Protein AF-A0A0F9ACG0-F1 (afdb_monomer_lite)

Structure (mmCIF, N/CA/C/O backbone):
data_AF-A0A0F9ACG0-F1
#
_entry.id   AF-A0A0F9ACG0-F1
#
loop_
_atom_site.group_PDB
_atom_site.id
_atom_site.type_symbol
_atom_site.label_atom_id
_atom_site.label_alt_id
_atom_site.label_comp_id
_atom_site.label_asym_id
_atom_site.label_entity_id
_atom_site.label_seq_id
_atom_site.pdbx_PDB_ins_code
_atom_site.Cartn_x
_atom_site.Cartn_y
_atom_site.Cartn_z
_atom_site.occupancy
_atom_site.B_iso_or_equiv
_atom_site.auth_seq_id
_atom_site.auth_comp_id
_atom_site.auth_asym_id
_atom_site.auth_atom_id
_atom_site.pdbx_PDB_model_num
ATOM 1 N N . MET A 1 1 ? -43.435 -0.297 24.647 1.00 36.47 1 MET A N 1
ATOM 2 C CA . MET A 1 1 ? -42.180 0.467 24.521 1.00 36.47 1 MET A CA 1
ATOM 3 C C . MET A 1 1 ? -41.516 -0.014 23.251 1.00 36.47 1 MET A C 1
ATOM 5 O O . MET A 1 1 ? -41.074 -1.149 23.208 1.00 36.47 1 MET A O 1
ATOM 9 N N . SER A 1 2 ? -41.646 0.769 22.185 1.00 28.95 2 SER A N 1
ATOM 10 C CA . SER A 1 2 ? -41.103 0.481 20.859 1.00 28.95 2 SER A CA 1
ATOM 11 C C . SER A 1 2 ? -39.618 0.828 20.845 1.00 28.95 2 SER A C 1
ATOM 13 O O . SER A 1 2 ? -39.279 1.978 21.127 1.00 28.95 2 SER A O 1
ATOM 15 N N . ASP A 1 3 ? -38.763 -0.146 20.540 1.00 31.89 3 ASP A N 1
ATOM 16 C CA . ASP A 1 3 ? -37.344 0.100 20.286 1.00 31.89 3 ASP A CA 1
ATOM 17 C C . ASP A 1 3 ? -37.203 1.108 19.133 1.00 31.89 3 ASP A C 1
ATOM 19 O O . ASP A 1 3 ? -37.811 0.900 18.079 1.00 31.89 3 ASP A O 1
ATOM 23 N N . PRO A 1 4 ? -36.455 2.212 19.306 1.00 39.19 4 PRO A N 1
ATOM 24 C CA . PRO A 1 4 ? -36.166 3.110 18.200 1.00 39.19 4 PRO A CA 1
ATOM 25 C C . PRO A 1 4 ? -35.335 2.364 17.146 1.00 39.19 4 PRO A C 1
ATOM 27 O O . PRO A 1 4 ? -34.290 1.793 17.456 1.00 39.19 4 PRO A O 1
ATOM 30 N N . GLU A 1 5 ? -35.815 2.344 15.899 1.00 32.59 5 GLU A N 1
ATOM 31 C CA . GLU A 1 5 ? -35.050 1.861 14.747 1.00 32.59 5 GLU A CA 1
ATOM 32 C C . GLU A 1 5 ? -33.854 2.796 14.521 1.00 32.59 5 GLU A C 1
ATOM 34 O O . GLU A 1 5 ? -33.988 3.895 13.982 1.00 32.59 5 GLU A O 1
ATOM 39 N N . TRP A 1 6 ? -32.668 2.367 14.952 1.00 43.62 6 TRP A N 1
ATOM 40 C CA . TRP A 1 6 ? -31.418 3.085 14.720 1.00 43.62 6 TRP A CA 1
ATOM 41 C C . TRP A 1 6 ? -30.963 2.864 13.275 1.00 43.62 6 TRP A C 1
ATOM 43 O O . TRP A 1 6 ? -30.249 1.909 12.975 1.00 43.62 6 TRP A O 1
ATOM 53 N N . LYS A 1 7 ? -31.377 3.743 12.359 1.00 33.94 7 LYS A N 1
ATOM 54 C CA . LYS A 1 7 ? -30.738 3.857 11.043 1.00 33.94 7 LYS A CA 1
ATOM 55 C C . LYS A 1 7 ? -29.452 4.664 11.197 1.00 33.94 7 LYS A C 1
ATOM 57 O O . LYS A 1 7 ? -29.498 5.871 11.411 1.00 33.94 7 LYS A O 1
ATOM 62 N N . ILE A 1 8 ? -28.312 3.986 11.109 1.00 43.97 8 ILE A N 1
ATOM 63 C CA . ILE A 1 8 ? -27.000 4.634 11.075 1.00 43.97 8 ILE A CA 1
ATOM 64 C C . ILE A 1 8 ? -26.786 5.135 9.644 1.00 43.97 8 ILE A C 1
ATOM 66 O O . ILE A 1 8 ? -26.373 4.383 8.765 1.00 43.97 8 ILE A O 1
ATOM 70 N N . GLU A 1 9 ? -27.083 6.409 9.395 1.00 35.94 9 GLU A N 1
ATOM 71 C CA . GLU A 1 9 ? -26.522 7.103 8.237 1.00 35.94 9 GLU A CA 1
ATOM 72 C C . GLU A 1 9 ? -25.056 7.409 8.561 1.00 35.94 9 GLU A C 1
ATOM 74 O O . GLU A 1 9 ? -24.757 8.258 9.401 1.00 35.94 9 GLU A O 1
ATOM 79 N N . LEU A 1 10 ? -24.128 6.684 7.929 1.00 38.00 10 LEU A N 1
ATOM 80 C CA . LEU A 1 10 ? -22.694 6.969 8.007 1.00 38.00 10 LEU A CA 1
ATOM 81 C C . LEU A 1 10 ? -22.431 8.354 7.398 1.00 38.00 10 LEU A C 1
ATOM 83 O O . LEU A 1 10 ? -22.181 8.504 6.202 1.00 38.00 10 LEU A O 1
ATOM 87 N N . SER A 1 11 ? -22.503 9.392 8.230 1.00 33.72 11 SER A N 1
ATOM 88 C CA . SER A 1 11 ? -22.063 10.734 7.873 1.00 33.72 11 SER A CA 1
ATOM 89 C C . SER A 1 11 ? -20.554 10.692 7.632 1.00 33.72 11 SER A C 1
ATOM 91 O O . SER A 1 11 ? -19.741 10.616 8.559 1.00 33.72 11 SER A O 1
ATOM 93 N N . ALA A 1 12 ? -20.181 10.745 6.354 1.00 35.38 12 ALA A N 1
ATOM 94 C CA . ALA A 1 12 ? -18.808 10.652 5.861 1.00 35.38 12 ALA A CA 1
ATOM 95 C C . ALA A 1 12 ? -17.888 11.806 6.314 1.00 35.38 12 ALA A C 1
ATOM 97 O O . ALA A 1 12 ? -16.717 11.841 5.944 1.00 35.38 12 ALA A O 1
ATOM 98 N N . LYS A 1 13 ? -18.397 12.782 7.082 1.00 36.59 13 LYS A N 1
ATOM 99 C CA . LYS A 1 13 ? -17.624 13.969 7.467 1.00 36.59 13 LYS A CA 1
ATOM 100 C C . LYS A 1 13 ? -16.744 13.777 8.705 1.00 36.59 13 LYS A C 1
ATOM 102 O O . LYS A 1 13 ? -15.760 14.503 8.807 1.00 36.59 13 LYS A O 1
ATOM 107 N N . GLN A 1 14 ? -17.047 12.841 9.612 1.00 44.94 14 GLN A N 1
ATOM 108 C CA . GLN A 1 14 ? -16.270 12.667 10.859 1.00 44.94 14 GLN A CA 1
ATOM 109 C C . GLN A 1 14 ? -16.138 11.221 11.366 1.00 44.94 14 GLN A C 1
ATOM 111 O O . GLN A 1 14 ? -15.217 10.948 12.139 1.00 44.94 14 GLN A O 1
ATOM 116 N N . SER A 1 15 ? -16.975 10.287 10.905 1.00 48.56 15 SER A N 1
ATOM 117 C CA . SER A 1 15 ? -16.905 8.892 11.347 1.00 48.56 15 SER A CA 1
ATOM 118 C C . SER A 1 15 ? -15.736 8.161 10.674 1.00 48.56 15 SER A C 1
ATOM 120 O O . SER A 1 15 ? -15.623 8.104 9.447 1.00 48.56 15 SER A O 1
ATOM 122 N N . GLN A 1 16 ? -14.822 7.610 11.476 1.00 56.47 16 GLN A N 1
ATOM 123 C CA . GLN A 1 16 ? -13.757 6.748 10.968 1.00 56.47 16 GLN A CA 1
ATOM 124 C C . GLN A 1 16 ? -14.137 5.290 11.239 1.00 56.47 16 GLN A C 1
ATOM 126 O O . GLN A 1 16 ? -13.979 4.776 12.349 1.00 56.47 16 GLN A O 1
ATOM 131 N N . ALA A 1 17 ? -14.660 4.627 10.210 1.00 54.69 17 ALA A N 1
ATOM 132 C CA . ALA A 1 17 ? -14.875 3.188 10.217 1.00 54.69 17 ALA A CA 1
ATOM 133 C C . ALA A 1 17 ? -13.559 2.474 9.883 1.00 54.69 17 ALA A C 1
ATOM 135 O O . ALA A 1 17 ? -12.947 2.749 8.849 1.00 54.69 17 ALA A O 1
ATOM 136 N N . TYR A 1 18 ? -13.124 1.560 10.747 1.00 56.53 18 TYR A N 1
ATOM 137 C CA . TYR A 1 18 ? -11.947 0.729 10.514 1.00 56.53 18 TYR A CA 1
ATOM 138 C C . TYR A 1 18 ? -12.353 -0.747 10.479 1.00 56.53 18 TYR A C 1
ATOM 140 O O . TYR A 1 18 ? -13.122 -1.230 11.314 1.00 56.53 18 TYR A O 1
ATOM 148 N N . LYS A 1 19 ? -11.817 -1.495 9.510 1.00 52.94 19 LYS A N 1
ATOM 149 C CA . LYS A 1 19 ? -11.922 -2.957 9.489 1.00 52.94 19 LYS A CA 1
ATOM 150 C C . LYS A 1 19 ? -10.818 -3.521 10.384 1.00 52.94 19 LYS A C 1
ATOM 152 O O . LYS A 1 19 ? -9.641 -3.336 10.087 1.00 52.94 19 LYS A O 1
ATOM 157 N N . PHE A 1 20 ? -11.183 -4.179 11.484 1.00 54.78 20 PHE A N 1
ATOM 158 C CA . PHE A 1 20 ? -10.209 -4.835 12.363 1.00 54.78 20 PHE A CA 1
ATOM 159 C C . PHE A 1 20 ? -9.987 -6.297 11.953 1.00 54.78 20 PHE A C 1
ATOM 161 O O . PHE A 1 20 ? -10.887 -6.962 11.451 1.00 54.78 20 PHE A O 1
ATOM 168 N N . LEU A 1 21 ? -8.763 -6.772 12.188 1.00 45.28 21 LEU A N 1
ATOM 169 C CA . LEU A 1 21 ? -8.072 -7.895 11.536 1.00 45.28 21 LEU A CA 1
ATOM 170 C C . LEU A 1 21 ? -8.564 -9.324 11.864 1.00 45.28 21 LEU A C 1
ATOM 172 O O . LEU A 1 21 ? -7.804 -10.279 11.734 1.00 45.28 21 LEU A O 1
ATOM 176 N N . ALA A 1 22 ? -9.811 -9.499 12.288 1.00 58.91 22 ALA A N 1
ATOM 177 C CA . ALA A 1 22 ? -10.387 -10.825 12.475 1.00 58.91 22 ALA A CA 1
ATOM 178 C C . ALA A 1 22 ? -11.804 -10.821 11.921 1.00 58.91 22 ALA A C 1
ATOM 180 O O . ALA A 1 22 ? -12.664 -10.133 12.471 1.00 58.91 22 ALA A O 1
ATOM 181 N N . ASP A 1 23 ? -12.012 -11.573 10.843 1.00 72.19 23 ASP A N 1
ATOM 182 C CA . ASP A 1 23 ? -13.333 -11.887 10.314 1.00 72.19 23 ASP A CA 1
ATOM 183 C C . ASP A 1 23 ? -13.900 -13.042 11.178 1.00 72.19 23 ASP A C 1
ATOM 185 O O . ASP A 1 23 ? -13.511 -14.197 10.966 1.00 72.19 23 ASP A O 1
ATOM 189 N N . PRO A 1 24 ? -14.718 -12.774 12.225 1.00 77.62 24 PRO A N 1
ATOM 190 C CA . PRO A 1 24 ? -15.220 -13.824 13.109 1.00 77.62 24 PRO A CA 1
ATOM 191 C C . PRO A 1 24 ? -16.069 -14.834 12.338 1.00 77.62 24 PRO A C 1
ATOM 193 O O . PRO A 1 24 ? -16.765 -14.496 11.380 1.00 77.62 24 PRO A O 1
ATOM 196 N N . THR A 1 25 ? -16.061 -16.082 12.793 1.00 82.19 25 THR A N 1
ATOM 197 C CA . THR A 1 25 ? -16.985 -17.096 12.263 1.00 82.19 25 THR A CA 1
ATOM 198 C C . THR A 1 25 ? -18.412 -16.840 12.750 1.00 82.19 25 THR A C 1
ATOM 200 O O . THR A 1 25 ? -18.622 -16.239 13.808 1.00 82.19 25 THR A O 1
ATOM 203 N N . ILE A 1 26 ? -19.416 -17.321 12.008 1.00 79.38 26 ILE A N 1
ATOM 204 C CA . ILE A 1 26 ? -20.831 -17.210 12.415 1.00 79.38 26 ILE A CA 1
ATOM 205 C C . ILE A 1 26 ? -21.059 -17.813 13.815 1.00 79.38 26 ILE A C 1
ATOM 207 O O . ILE A 1 26 ? -21.816 -17.251 14.612 1.00 79.38 26 ILE A O 1
ATOM 211 N N . ASP A 1 27 ? -20.383 -18.917 14.153 1.00 78.62 27 ASP A N 1
ATOM 212 C CA . ASP A 1 27 ? -20.475 -19.519 15.490 1.00 78.62 27 ASP A CA 1
ATOM 213 C C . ASP A 1 27 ? -19.863 -18.626 16.584 1.00 78.62 27 ASP A C 1
ATOM 215 O O . ASP A 1 27 ? -20.455 -18.444 17.651 1.00 78.62 27 ASP A O 1
ATOM 219 N N . GLU A 1 28 ? -18.733 -17.968 16.306 1.00 80.00 28 GLU A N 1
ATOM 220 C CA . GLU A 1 28 ? -18.148 -16.995 17.231 1.00 80.00 28 GLU A CA 1
ATOM 221 C C . GLU A 1 28 ? -19.107 -15.826 17.490 1.00 80.00 28 GLU A C 1
ATOM 223 O O . GLU A 1 28 ? -19.316 -15.454 18.645 1.00 80.00 28 GLU A O 1
ATOM 228 N N . VAL A 1 29 ? -19.768 -15.300 16.453 1.00 81.94 29 VAL A N 1
ATOM 229 C CA . VAL A 1 29 ? -20.774 -14.235 16.604 1.00 81.94 29 VAL A CA 1
ATOM 230 C C . VAL A 1 29 ? -21.953 -14.698 17.468 1.00 81.94 29 VAL A C 1
ATOM 232 O O . VAL A 1 29 ? -22.401 -13.959 18.347 1.00 81.94 29 VAL A O 1
ATOM 235 N N . ARG A 1 30 ? -22.428 -15.938 17.292 1.00 81.94 30 ARG A N 1
ATOM 236 C CA . ARG A 1 30 ? -23.494 -16.522 18.131 1.00 81.94 30 ARG A CA 1
ATOM 237 C C . ARG A 1 30 ? -23.067 -16.721 19.573 1.00 81.94 30 ARG A C 1
ATOM 239 O O . ARG A 1 30 ? -23.881 -16.549 20.480 1.00 81.94 30 ARG A O 1
ATOM 246 N N . ARG A 1 31 ? -21.820 -17.128 19.803 1.00 83.56 31 ARG A N 1
ATOM 247 C CA . ARG A 1 31 ? -21.260 -17.252 21.149 1.00 83.56 31 ARG A CA 1
ATOM 248 C C . ARG A 1 31 ? -21.185 -15.881 21.820 1.00 83.56 31 ARG A C 1
ATOM 250 O O . ARG A 1 31 ? -21.730 -15.724 22.901 1.00 83.56 31 ARG A O 1
ATOM 257 N N . LEU A 1 32 ? -20.661 -14.872 21.126 1.00 83.44 32 LEU A N 1
ATOM 258 C CA . LEU A 1 32 ? -20.570 -13.496 21.629 1.00 83.44 32 LEU A CA 1
ATOM 259 C C . LEU A 1 32 ? -21.945 -12.853 21.895 1.00 83.44 32 LEU A C 1
ATOM 261 O O . LEU A 1 32 ? -22.079 -12.057 22.825 1.00 83.44 32 LEU A O 1
ATOM 265 N N . ALA A 1 33 ? -22.974 -13.219 21.126 1.00 83.56 33 ALA A N 1
ATOM 266 C CA . ALA A 1 33 ? -24.356 -12.824 21.402 1.00 83.56 33 ALA A CA 1
ATOM 267 C C . ALA A 1 33 ? -24.933 -13.531 22.644 1.00 83.56 33 ALA A C 1
ATOM 269 O O . ALA A 1 33 ? -25.621 -12.898 23.440 1.00 83.56 33 ALA A O 1
ATOM 270 N N . ARG A 1 34 ? -24.630 -14.823 22.850 1.00 83.25 34 ARG A N 1
ATOM 271 C CA . ARG A 1 34 ? -25.033 -15.569 24.061 1.00 83.25 34 ARG A CA 1
ATOM 272 C C . ARG A 1 34 ? -24.339 -15.061 25.324 1.00 83.25 34 ARG A C 1
ATOM 274 O O . ARG A 1 34 ? -24.979 -14.998 26.367 1.00 83.25 34 ARG A O 1
ATOM 281 N N . ASP A 1 35 ? -23.074 -14.672 25.208 1.00 83.56 35 ASP A N 1
ATOM 282 C CA . ASP A 1 35 ? -22.262 -14.148 26.310 1.00 83.56 35 ASP A CA 1
ATOM 283 C C . ASP A 1 35 ? -22.648 -12.703 26.697 1.00 83.56 35 ASP A C 1
ATOM 285 O O . ASP A 1 35 ? -22.083 -12.139 27.631 1.00 83.56 35 ASP A O 1
ATOM 289 N N . GLY A 1 36 ? -23.595 -12.079 25.981 1.00 78.19 36 GLY A N 1
ATOM 290 C CA . GLY A 1 36 ? -24.052 -10.709 26.242 1.00 78.19 36 GLY A CA 1
ATOM 291 C C . GLY A 1 36 ? -23.060 -9.624 25.809 1.00 78.19 36 GLY A C 1
ATOM 292 O O . GLY A 1 36 ? -23.251 -8.450 26.110 1.00 78.19 36 GLY A O 1
ATOM 293 N N . ILE A 1 37 ? -21.998 -9.991 25.084 1.00 79.81 37 ILE A N 1
ATOM 294 C CA . ILE A 1 37 ? -21.019 -9.036 24.547 1.00 79.81 37 ILE A CA 1
ATOM 295 C C . ILE A 1 37 ? -21.639 -8.240 23.387 1.00 79.81 37 ILE A C 1
ATOM 297 O O . ILE A 1 37 ? -21.358 -7.047 23.235 1.00 79.81 37 ILE A O 1
ATOM 301 N N . TYR A 1 38 ? -22.494 -8.886 22.586 1.00 82.19 38 TYR A N 1
ATOM 302 C CA . TYR A 1 38 ? -23.292 -8.255 21.528 1.00 82.19 38 TYR A CA 1
ATOM 303 C C . TYR A 1 38 ? -24.718 -7.962 21.992 1.00 82.19 38 TYR A C 1
ATOM 305 O O . TYR A 1 38 ? -25.678 -8.600 21.572 1.00 82.19 38 TYR A O 1
ATOM 313 N N . ASP A 1 39 ? -24.830 -6.969 22.868 1.00 77.75 39 ASP A N 1
ATOM 314 C CA . ASP A 1 39 ? -26.072 -6.570 23.542 1.00 77.75 39 ASP A CA 1
ATOM 315 C C . ASP A 1 39 ? -27.152 -6.017 22.586 1.00 77.75 39 ASP A C 1
ATOM 317 O O . ASP A 1 39 ? -28.344 -6.045 22.873 1.00 77.75 39 ASP A O 1
ATOM 321 N N . ARG A 1 40 ? -26.757 -5.523 21.405 1.00 79.75 40 ARG A N 1
ATOM 322 C CA . ARG A 1 40 ? -27.679 -4.878 20.449 1.00 79.75 40 ARG A CA 1
ATOM 323 C C . ARG A 1 40 ? -28.131 -5.779 19.301 1.00 79.75 40 ARG A C 1
ATOM 325 O O . ARG A 1 40 ? -28.921 -5.351 18.465 1.00 79.75 40 ARG A O 1
ATOM 332 N N . LEU A 1 41 ? -27.664 -7.024 19.266 1.00 80.06 41 LEU A N 1
ATOM 333 C CA . LEU A 1 41 ? -27.877 -7.923 18.140 1.00 80.06 41 LEU A CA 1
ATOM 334 C C . LEU A 1 41 ? -29.163 -8.742 18.343 1.00 80.06 41 LEU A C 1
ATOM 336 O O . LEU A 1 41 ? -29.281 -9.512 19.298 1.00 80.06 41 LEU A O 1
ATOM 340 N N . THR A 1 42 ? -30.152 -8.589 17.455 1.00 79.19 42 THR A N 1
ATOM 341 C CA . THR A 1 42 ? -31.437 -9.289 17.614 1.00 79.19 42 THR A CA 1
ATOM 342 C C . THR A 1 42 ? -31.395 -10.712 17.047 1.00 79.19 42 THR A C 1
ATOM 344 O O . THR A 1 42 ? -30.617 -11.037 16.149 1.00 79.19 42 THR A O 1
ATOM 347 N N . LYS A 1 43 ? -32.307 -11.588 17.501 1.00 74.81 43 LYS A N 1
ATOM 348 C CA . LYS A 1 43 ? -32.464 -12.947 16.933 1.00 74.81 43 LYS A CA 1
ATOM 349 C C . LYS A 1 43 ? -32.766 -12.936 15.427 1.00 74.81 43 LYS A C 1
ATOM 351 O O . LYS A 1 43 ? -32.451 -13.900 14.739 1.00 74.81 43 LYS A O 1
ATOM 356 N N . LYS A 1 44 ? -33.375 -11.859 14.912 1.00 75.62 44 LYS A N 1
ATOM 357 C CA . LYS A 1 44 ? -33.639 -11.694 13.476 1.00 75.62 44 LYS A CA 1
ATOM 358 C C . LYS A 1 44 ? -32.344 -11.457 12.699 1.00 75.62 44 LYS A C 1
ATOM 360 O O . LYS A 1 44 ? -32.205 -11.993 11.605 1.00 75.62 44 LYS A O 1
ATOM 365 N N . ASP A 1 45 ? -31.400 -10.726 13.279 1.00 72.31 45 ASP A N 1
ATOM 366 C CA . ASP A 1 45 ? -30.111 -10.426 12.650 1.00 72.31 45 ASP A CA 1
ATOM 367 C C . ASP A 1 45 ? -29.204 -11.663 12.643 1.00 72.31 45 ASP A C 1
ATOM 369 O O . ASP A 1 45 ? -28.584 -11.960 11.627 1.00 72.31 45 ASP A O 1
ATOM 373 N N . LEU A 1 46 ? -29.241 -12.480 13.704 1.00 72.50 46 LEU A N 1
ATOM 374 C CA . LEU A 1 46 ? -28.550 -13.780 13.738 1.00 72.50 46 LEU A CA 1
ATOM 375 C C . LEU A 1 46 ? -29.007 -14.742 12.632 1.00 72.50 46 LEU A C 1
ATOM 377 O O . LEU A 1 46 ? -28.189 -15.483 12.091 1.00 72.50 46 LEU A O 1
ATOM 381 N N . ASN A 1 47 ? -30.297 -14.728 12.289 1.00 72.31 47 ASN A N 1
ATOM 382 C CA . ASN A 1 47 ? -30.835 -15.566 11.215 1.00 72.31 47 ASN A CA 1
ATOM 383 C C . ASN A 1 47 ? -30.448 -15.034 9.826 1.00 72.31 47 ASN A C 1
ATOM 385 O O . ASN A 1 47 ? -30.267 -15.817 8.898 1.00 72.31 47 ASN A O 1
ATOM 389 N N . LYS A 1 48 ? -30.279 -13.714 9.670 1.00 72.69 48 LYS A N 1
ATOM 390 C CA . LYS A 1 48 ? -29.788 -13.118 8.417 1.00 72.69 48 LYS A CA 1
ATOM 391 C C . LYS A 1 48 ? -28.319 -13.468 8.143 1.00 72.69 48 LYS A C 1
ATOM 393 O O . LYS A 1 48 ? -27.953 -13.600 6.980 1.00 72.69 48 LYS A O 1
ATOM 398 N N . LEU A 1 49 ? -27.505 -13.700 9.180 1.00 68.06 49 LEU A N 1
ATOM 399 C CA . LEU A 1 49 ? -26.103 -14.126 9.026 1.00 68.06 49 LEU A CA 1
ATOM 400 C C . LEU A 1 49 ? -25.952 -15.491 8.341 1.00 68.06 49 LEU A C 1
ATOM 402 O O . LEU A 1 49 ? -24.987 -15.695 7.612 1.00 68.06 49 LEU A O 1
ATOM 406 N N . GLU A 1 50 ? -26.897 -16.418 8.534 1.00 61.03 50 GLU A N 1
ATOM 407 C CA . GLU A 1 50 ? -26.869 -17.722 7.846 1.00 61.03 50 GLU A CA 1
ATOM 408 C C . GLU A 1 50 ? -27.068 -17.583 6.332 1.00 61.03 50 GLU A C 1
ATOM 410 O O . GLU A 1 50 ? -26.530 -18.375 5.558 1.00 61.03 50 GLU A O 1
ATOM 415 N N . VAL A 1 51 ? -27.831 -16.568 5.920 1.00 58.72 51 VAL A N 1
ATOM 416 C CA . VAL A 1 51 ? -28.209 -16.321 4.523 1.00 58.72 51 VAL A CA 1
ATOM 417 C C . VAL A 1 51 ? -27.165 -15.460 3.805 1.00 58.72 51 VAL A C 1
ATOM 419 O O . VAL A 1 51 ? -26.903 -15.680 2.629 1.00 58.72 51 VAL A O 1
ATOM 422 N N . ALA A 1 52 ? -26.541 -14.510 4.505 1.00 53.00 52 ALA A N 1
ATOM 423 C CA . ALA A 1 52 ? -25.649 -13.508 3.914 1.00 53.00 52 ALA A CA 1
ATOM 424 C C . ALA A 1 52 ? -24.175 -13.940 3.777 1.00 53.00 52 ALA A C 1
ATOM 426 O O . ALA A 1 52 ? -23.363 -13.188 3.249 1.00 53.00 52 ALA A O 1
ATOM 427 N N . GLY A 1 53 ? -23.803 -15.147 4.214 1.00 49.56 53 GLY A N 1
ATOM 428 C CA . GLY A 1 53 ? -22.430 -15.665 4.117 1.00 49.56 53 GLY A CA 1
ATOM 429 C C . GLY A 1 53 ? -21.955 -16.031 2.696 1.00 49.56 53 GLY A C 1
ATOM 430 O O . GLY A 1 53 ? -21.162 -16.960 2.545 1.00 49.56 53 GLY A O 1
ATOM 431 N N . GLU A 1 54 ? -22.469 -15.375 1.658 1.00 49.38 54 GLU A N 1
ATOM 432 C CA . GLU A 1 54 ? -21.952 -15.408 0.285 1.00 49.38 54 GLU A CA 1
ATOM 433 C C . GLU A 1 54 ? -21.336 -14.038 -0.014 1.00 49.38 54 GLU A C 1
ATOM 435 O O . GLU A 1 54 ? -21.992 -13.105 -0.470 1.00 49.38 54 GLU A O 1
ATOM 440 N N . ASN A 1 55 ? -20.063 -13.896 0.343 1.00 47.91 55 ASN A N 1
ATOM 441 C CA . ASN A 1 55 ? -19.321 -12.649 0.218 1.00 47.91 55 ASN A CA 1
ATOM 442 C C . ASN A 1 55 ? -18.930 -12.440 -1.260 1.00 47.91 55 ASN A C 1
ATOM 444 O O . ASN A 1 55 ? -17.947 -13.019 -1.720 1.00 47.91 55 ASN A O 1
ATOM 448 N N . ARG A 1 56 ? -19.717 -11.653 -2.009 1.00 50.81 56 ARG A N 1
ATOM 449 C CA . ARG A 1 56 ? -19.547 -11.433 -3.462 1.00 50.81 56 ARG A CA 1
ATOM 450 C C . ARG A 1 56 ? -18.238 -10.724 -3.840 1.00 50.81 56 ARG A C 1
ATOM 452 O O . ARG A 1 56 ? -17.639 -11.068 -4.851 1.00 50.81 56 ARG A O 1
ATOM 459 N N . ASP A 1 57 ? -17.743 -9.810 -3.007 1.00 51.16 57 ASP A N 1
ATOM 460 C CA . ASP A 1 57 ? -16.656 -8.898 -3.411 1.00 51.16 57 ASP A CA 1
ATOM 461 C C . ASP A 1 57 ? -15.252 -9.529 -3.366 1.00 51.16 57 ASP A C 1
ATOM 463 O O . ASP A 1 57 ? -14.340 -9.097 -4.067 1.00 51.16 57 ASP A O 1
ATOM 467 N N . ASN A 1 58 ? -15.060 -10.580 -2.562 1.00 52.16 58 ASN A N 1
ATOM 468 C CA . ASN A 1 58 ? -13.797 -11.331 -2.496 1.00 52.16 58 ASN A CA 1
ATOM 469 C C . ASN A 1 58 ? -13.806 -12.599 -3.354 1.00 52.16 58 ASN A C 1
ATOM 471 O O . ASN A 1 58 ? -12.780 -13.278 -3.443 1.00 52.16 58 ASN A O 1
ATOM 475 N N . GLN A 1 59 ? -14.953 -12.937 -3.940 1.00 55.78 59 GLN A N 1
ATOM 476 C CA . GLN A 1 59 ? -15.099 -14.114 -4.778 1.00 55.78 59 GLN A CA 1
ATOM 477 C C . GLN A 1 59 ? -14.421 -13.871 -6.122 1.00 55.78 59 GLN A C 1
ATOM 479 O O . GLN A 1 59 ? -13.510 -14.606 -6.458 1.00 55.78 59 GLN A O 1
ATOM 484 N N . GLU A 1 60 ? -14.679 -12.740 -6.784 1.00 57.75 60 GLU A N 1
ATOM 485 C CA . GLU A 1 60 ? -14.105 -12.452 -8.107 1.00 57.75 60 GLU A CA 1
ATOM 486 C C . GLU A 1 60 ? -12.565 -12.458 -8.137 1.00 57.75 60 GLU A C 1
ATOM 488 O O . GLU A 1 60 ? -11.970 -12.984 -9.072 1.00 57.75 60 GLU A O 1
ATOM 493 N N . SER A 1 61 ? -11.886 -11.927 -7.110 1.00 58.91 61 SER A N 1
ATOM 494 C CA . SER A 1 61 ? -10.411 -11.943 -7.059 1.00 58.91 61 SER A CA 1
ATOM 495 C C . SER A 1 61 ? -9.837 -13.328 -6.737 1.00 58.91 61 SER A C 1
ATOM 497 O O . SER A 1 61 ? -8.726 -13.650 -7.165 1.00 58.91 61 SER A O 1
ATOM 499 N N . ARG A 1 62 ? -10.569 -14.144 -5.967 1.00 62.22 62 ARG A N 1
ATOM 500 C CA . ARG A 1 62 ? -10.185 -15.529 -5.667 1.00 62.22 62 ARG A CA 1
ATOM 501 C C . ARG A 1 62 ? -10.457 -16.425 -6.863 1.00 62.22 62 ARG A C 1
ATOM 503 O O . ARG A 1 62 ? -9.541 -17.108 -7.285 1.00 62.22 62 ARG A O 1
ATOM 510 N N . ASP A 1 63 ? -11.621 -16.292 -7.478 1.00 65.88 63 ASP A N 1
ATOM 511 C CA . ASP A 1 63 ? -12.030 -16.997 -8.688 1.00 65.88 63 ASP A CA 1
ATOM 512 C C . ASP A 1 63 ? -11.068 -16.681 -9.846 1.00 65.88 63 ASP A C 1
ATOM 514 O O . ASP A 1 63 ? -10.586 -17.592 -10.504 1.00 65.88 63 ASP A O 1
ATOM 518 N N . GLN A 1 64 ? -10.647 -15.418 -10.019 1.00 66.88 64 GLN A N 1
ATOM 519 C CA . GLN A 1 64 ? -9.610 -15.059 -11.000 1.00 66.88 64 GLN A CA 1
ATOM 520 C C . GLN A 1 64 ? -8.244 -15.697 -10.706 1.00 66.88 64 GLN A C 1
ATOM 522 O O . GLN A 1 64 ? -7.514 -16.022 -11.641 1.00 66.88 64 GLN A O 1
ATOM 527 N N . LYS A 1 65 ? -7.862 -15.858 -9.430 1.00 72.31 65 LYS A N 1
ATOM 528 C CA . LYS A 1 65 ? -6.611 -16.536 -9.042 1.00 72.31 65 LYS A CA 1
ATOM 529 C C . LYS A 1 65 ? -6.714 -18.052 -9.187 1.00 72.31 65 LYS A C 1
ATOM 531 O O . LYS A 1 65 ? -5.740 -18.670 -9.610 1.00 72.31 65 LYS A O 1
ATOM 536 N N . ASP A 1 66 ? -7.864 -18.622 -8.858 1.00 72.25 66 ASP A N 1
ATOM 537 C CA . ASP A 1 66 ? -8.145 -20.052 -8.906 1.00 72.25 66 ASP A CA 1
ATOM 538 C C . ASP A 1 66 ? -8.287 -20.528 -10.362 1.00 72.25 66 ASP A C 1
ATOM 540 O O . ASP A 1 66 ? -7.735 -21.573 -10.706 1.00 72.25 66 ASP A O 1
ATOM 544 N N . ASP A 1 67 ? -8.869 -19.711 -11.250 1.00 74.38 67 ASP A N 1
ATOM 545 C CA . ASP A 1 67 ? -8.868 -19.912 -12.708 1.00 74.38 67 ASP A CA 1
ATOM 546 C C . ASP A 1 67 ? -7.443 -19.879 -13.281 1.00 74.38 67 ASP A C 1
ATOM 548 O O . ASP A 1 67 ? -7.073 -20.717 -14.106 1.00 74.38 67 ASP A O 1
ATOM 552 N N . LEU A 1 68 ? -6.602 -18.955 -12.800 1.00 73.56 68 LEU A N 1
ATOM 553 C CA . LEU A 1 68 ? -5.183 -18.878 -13.171 1.00 73.56 68 LEU A CA 1
ATOM 554 C C . LEU A 1 68 ? -4.381 -20.102 -12.698 1.00 73.56 68 LEU A C 1
ATOM 556 O O . LEU A 1 68 ? -3.360 -20.435 -13.300 1.00 73.56 68 LEU A O 1
ATOM 560 N N . GLN A 1 69 ? -4.828 -20.760 -11.625 1.00 74.94 69 GLN A N 1
ATOM 561 C CA . GLN A 1 69 ? -4.195 -21.943 -11.032 1.00 74.94 69 GLN A CA 1
ATOM 562 C C . GLN A 1 69 ? -4.863 -23.269 -11.441 1.00 74.94 69 GLN A C 1
ATOM 564 O O . GLN A 1 69 ? -4.346 -24.334 -11.103 1.00 74.94 69 GLN A O 1
ATOM 569 N N . GLY A 1 70 ? -5.975 -23.227 -12.185 1.00 65.50 70 GLY A N 1
ATOM 570 C CA . GLY A 1 70 ? -6.717 -24.403 -12.649 1.00 65.50 70 GLY A CA 1
ATOM 571 C C . GLY A 1 70 ? -7.435 -25.186 -11.542 1.00 65.50 70 GLY A C 1
ATOM 572 O O . GLY A 1 70 ? -7.671 -26.386 -11.697 1.00 65.50 70 GLY A O 1
ATOM 573 N N . ILE A 1 71 ? -7.759 -24.545 -10.416 1.00 71.50 71 ILE A N 1
ATOM 574 C CA . ILE A 1 71 ? -8.410 -25.188 -9.269 1.00 71.50 71 ILE A CA 1
ATOM 575 C C . ILE A 1 71 ? -9.927 -25.078 -9.437 1.00 71.50 71 ILE A C 1
ATOM 577 O O . ILE A 1 71 ? -10.481 -23.987 -9.468 1.00 71.50 71 ILE A O 1
ATOM 581 N N . THR A 1 72 ? -10.628 -26.212 -9.516 1.00 58.94 72 THR A N 1
ATOM 582 C CA . THR A 1 72 ? -12.100 -26.230 -9.527 1.00 58.94 72 THR A CA 1
ATOM 583 C C . THR A 1 72 ? -12.623 -26.321 -8.089 1.00 58.94 72 THR A C 1
ATOM 585 O O . THR A 1 72 ? -12.264 -27.275 -7.389 1.00 58.94 72 THR A O 1
ATOM 588 N N . PRO A 1 73 ? -13.468 -25.389 -7.613 1.00 56.44 73 PRO A N 1
ATOM 589 C CA . PRO A 1 73 ? -13.983 -25.456 -6.252 1.00 56.44 73 PRO A CA 1
ATOM 590 C C . PRO A 1 73 ? -14.933 -26.652 -6.088 1.00 56.44 73 PRO A C 1
ATOM 592 O O . PRO A 1 73 ? -15.881 -26.837 -6.853 1.00 56.44 73 PRO A O 1
ATOM 595 N N . ALA A 1 74 ? -14.674 -27.480 -5.075 1.00 51.38 74 ALA A N 1
ATOM 596 C CA . ALA A 1 74 ? -15.546 -28.590 -4.704 1.00 51.38 74 ALA A CA 1
ATOM 597 C C . ALA A 1 74 ? -16.862 -28.073 -4.075 1.00 51.38 74 ALA A C 1
ATOM 599 O O . ALA A 1 74 ? -16.844 -27.055 -3.378 1.00 51.38 74 ALA A O 1
ATOM 600 N N . PRO A 1 75 ? -18.004 -28.764 -4.270 1.00 51.22 75 PRO A N 1
ATOM 601 C CA . PRO A 1 75 ? -19.275 -28.367 -3.668 1.00 51.22 75 PRO A CA 1
ATOM 602 C C . PRO A 1 75 ? -19.184 -28.442 -2.138 1.00 51.22 75 PRO A C 1
ATOM 604 O O . PRO A 1 75 ? -18.783 -29.460 -1.577 1.00 51.22 75 PRO A O 1
ATOM 607 N N . SER A 1 76 ? -19.527 -27.347 -1.458 1.00 53.00 76 SER A N 1
ATOM 608 C CA . SER A 1 76 ? -19.340 -27.213 -0.013 1.00 53.00 76 SER A CA 1
ATOM 609 C C . SER A 1 76 ? -20.412 -27.965 0.787 1.00 53.00 76 SER A C 1
ATOM 611 O O . SER A 1 76 ? -21.615 -27.741 0.652 1.00 53.00 76 SER A O 1
ATOM 613 N N . ASP A 1 77 ? -19.959 -28.870 1.658 1.00 47.84 77 ASP A N 1
ATOM 614 C CA . ASP A 1 77 ? -20.792 -29.572 2.635 1.00 47.84 77 ASP A CA 1
ATOM 615 C C . ASP A 1 77 ? -21.390 -28.605 3.669 1.00 47.84 77 ASP A C 1
ATOM 617 O O . ASP A 1 77 ? -20.762 -27.633 4.084 1.00 47.84 77 ASP A O 1
ATOM 621 N N . LYS A 1 78 ? -22.579 -28.920 4.199 1.00 51.34 78 LYS A N 1
ATOM 622 C CA . LYS A 1 78 ? -23.290 -28.109 5.214 1.00 51.34 78 LYS A CA 1
ATOM 623 C C . LYS A 1 78 ? -22.476 -27.796 6.483 1.00 51.34 78 LYS A C 1
ATOM 625 O O . LYS A 1 78 ? -22.771 -26.812 7.149 1.00 51.34 78 LYS A O 1
ATOM 630 N N . LYS A 1 79 ? -21.436 -28.579 6.805 1.00 47.31 79 LYS A N 1
ATOM 631 C CA . LYS A 1 79 ? -20.495 -28.288 7.909 1.00 47.31 79 LYS A CA 1
ATOM 632 C C . LYS A 1 79 ? -19.612 -27.059 7.650 1.00 47.31 79 LYS A C 1
ATOM 634 O O . LYS A 1 79 ? -19.135 -26.445 8.596 1.00 47.31 79 LYS A O 1
ATOM 639 N N . VAL A 1 80 ? -19.422 -26.678 6.387 1.00 54.25 80 VAL A N 1
ATOM 640 C CA . VAL A 1 80 ? -18.646 -25.496 5.979 1.00 54.25 80 VAL A CA 1
ATOM 641 C C . VAL A 1 80 ? -19.431 -24.201 6.232 1.00 54.25 80 VAL A C 1
ATOM 643 O O . VAL A 1 80 ? -18.832 -23.142 6.396 1.00 54.25 80 VAL A O 1
ATOM 646 N N . ALA A 1 81 ? -20.765 -24.264 6.340 1.00 54.34 81 ALA A N 1
ATOM 647 C CA . ALA A 1 81 ? -21.603 -23.084 6.562 1.00 54.34 81 ALA A CA 1
ATOM 648 C C . ALA A 1 81 ? -21.345 -22.398 7.918 1.00 54.34 81 ALA A C 1
ATOM 650 O O . ALA A 1 81 ? -21.421 -21.177 8.000 1.00 54.34 81 ALA A O 1
ATOM 651 N N . GLU A 1 82 ? -20.988 -23.155 8.960 1.00 54.53 82 GLU A N 1
ATOM 652 C CA . GLU A 1 82 ? -20.688 -22.613 10.298 1.00 54.53 82 GLU A CA 1
ATOM 653 C C . GLU A 1 82 ? -19.298 -21.958 10.380 1.00 54.53 82 GLU A C 1
ATOM 655 O O . GLU A 1 82 ? -19.075 -21.073 11.206 1.00 54.53 82 GLU A O 1
ATOM 660 N N . GLN A 1 83 ? -18.381 -22.338 9.483 1.00 61.12 83 GLN A N 1
ATOM 661 C CA . GLN A 1 83 ? -17.039 -21.755 9.357 1.00 61.12 83 GLN A CA 1
ATOM 662 C C . GLN A 1 83 ? -16.995 -20.541 8.421 1.00 61.12 83 GLN A C 1
ATOM 664 O O . GLN A 1 83 ? -15.919 -20.006 8.155 1.00 61.12 83 GLN A O 1
ATOM 669 N N . LYS A 1 84 ? -18.148 -20.085 7.918 1.00 70.00 84 LYS A N 1
ATOM 670 C CA . LYS A 1 84 ? -18.216 -18.859 7.126 1.00 70.00 84 LYS A CA 1
ATOM 671 C C . LYS A 1 84 ? -17.792 -17.672 7.990 1.00 70.00 84 LYS A C 1
ATOM 673 O O . LYS A 1 84 ? -18.288 -17.480 9.102 1.00 70.00 84 LYS A O 1
ATOM 678 N N . THR A 1 85 ? -16.841 -16.908 7.473 1.00 73.38 85 THR A N 1
ATOM 679 C CA . THR A 1 85 ? -16.285 -15.720 8.119 1.00 73.3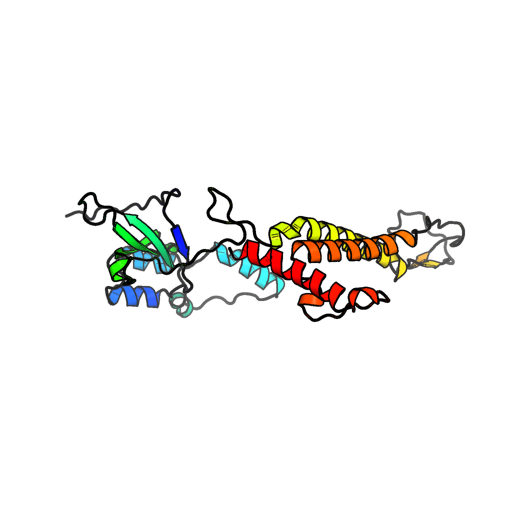8 85 THR A CA 1
ATOM 680 C C . THR A 1 85 ? -17.103 -14.496 7.744 1.00 73.38 85 THR A C 1
ATOM 682 O O . THR A 1 85 ? -17.439 -14.308 6.575 1.00 73.38 85 THR A O 1
ATOM 685 N N . VAL A 1 86 ? -17.394 -13.671 8.738 1.00 76.94 86 VAL A N 1
ATOM 686 C CA . VAL A 1 86 ? -18.223 -12.471 8.643 1.00 76.94 86 VAL A CA 1
ATOM 687 C C . VAL A 1 86 ? -17.341 -11.248 8.869 1.00 76.94 86 VAL A C 1
ATOM 689 O O . VAL A 1 86 ? -16.415 -11.285 9.678 1.00 76.94 86 VAL A O 1
ATOM 692 N N . THR A 1 87 ? -17.623 -10.148 8.183 1.00 78.50 87 THR A N 1
ATOM 693 C CA . THR A 1 87 ? -16.840 -8.920 8.265 1.00 78.50 87 THR A CA 1
ATOM 694 C C . THR A 1 87 ? -17.322 -8.055 9.422 1.00 78.50 87 THR A C 1
ATOM 696 O O . THR A 1 87 ? -18.420 -7.492 9.413 1.00 78.50 87 THR A O 1
ATOM 699 N N . ARG A 1 88 ? -16.459 -7.892 10.427 1.00 81.44 88 ARG A N 1
ATOM 700 C CA . ARG A 1 88 ? -16.714 -7.025 11.580 1.00 81.44 88 ARG A CA 1
ATOM 701 C C . ARG A 1 88 ? -16.005 -5.683 11.418 1.00 81.44 88 ARG A C 1
ATOM 703 O O . ARG A 1 88 ? -14.778 -5.618 11.350 1.00 81.44 88 ARG A O 1
ATOM 710 N N . LEU A 1 89 ? -16.781 -4.606 11.415 1.00 82.25 89 LEU A N 1
ATOM 711 C CA . LEU A 1 89 ? -16.288 -3.234 11.399 1.00 82.25 89 LEU A CA 1
ATOM 712 C C . LEU A 1 89 ? -16.288 -2.663 12.815 1.00 82.25 89 LEU A C 1
ATOM 714 O O . LEU A 1 89 ? -17.251 -2.824 13.567 1.00 82.25 89 LEU A O 1
ATOM 718 N N . LEU A 1 90 ? -15.205 -1.979 13.169 1.00 83.06 90 LEU A N 1
ATOM 719 C CA . LEU A 1 90 ? -15.080 -1.235 14.411 1.00 83.06 90 LEU A CA 1
ATOM 720 C C . LEU A 1 9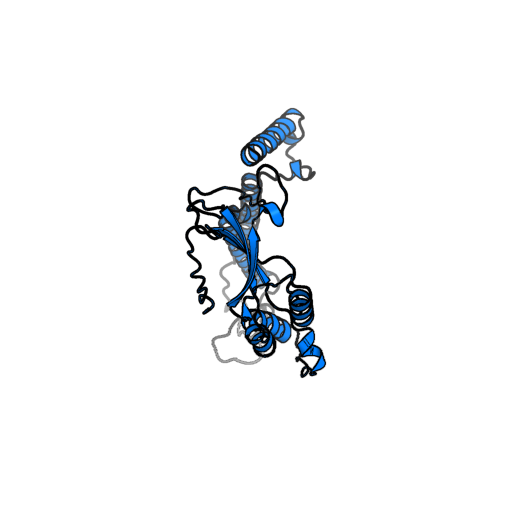0 ? -14.980 0.249 14.052 1.00 83.06 90 LEU A C 1
ATOM 722 O O . LEU A 1 90 ? -14.029 0.686 13.406 1.00 83.06 90 LEU A O 1
ATOM 726 N N . CYS A 1 91 ? -16.001 1.013 14.421 1.00 82.38 91 CYS A N 1
ATOM 727 C CA . CYS A 1 91 ? -16.114 2.424 14.075 1.00 82.38 91 CYS A CA 1
ATOM 728 C C . CYS A 1 91 ? -15.917 3.273 15.326 1.00 82.38 91 CYS A C 1
ATOM 730 O O . CYS A 1 91 ? -16.521 3.001 16.365 1.00 82.38 91 CYS A O 1
ATOM 732 N N . PHE A 1 92 ? -15.087 4.304 15.208 1.00 83.62 92 PHE A N 1
ATOM 733 C CA . PHE A 1 92 ? -14.903 5.306 16.250 1.00 83.62 92 PHE A CA 1
ATOM 734 C C . PHE A 1 92 ? -15.634 6.574 15.835 1.00 83.62 92 PHE A C 1
ATOM 736 O O . PHE A 1 92 ? -15.363 7.118 14.760 1.00 83.62 92 PHE A O 1
ATOM 743 N N . ASP A 1 93 ? -16.543 7.036 16.686 1.00 82.62 93 ASP A N 1
ATOM 744 C CA . ASP A 1 93 ? -17.298 8.261 16.442 1.00 82.62 93 ASP A CA 1
ATOM 745 C C . ASP A 1 93 ? -17.526 9.040 17.739 1.00 82.62 93 ASP A C 1
ATOM 747 O O . ASP A 1 93 ? -17.362 8.499 18.832 1.00 82.62 93 ASP A O 1
ATOM 751 N N . ILE A 1 94 ? -17.885 10.312 17.600 1.00 82.44 94 ILE A N 1
ATOM 752 C CA . ILE A 1 94 ? -18.248 11.192 18.708 1.00 82.44 94 ILE A CA 1
ATOM 753 C C . ILE A 1 94 ? -19.771 11.325 18.687 1.00 82.44 94 ILE A C 1
ATOM 755 O O . ILE A 1 94 ? -20.331 11.905 17.756 1.00 82.44 94 ILE A O 1
ATOM 759 N N . PHE A 1 95 ? -20.451 10.758 19.681 1.00 81.50 95 PHE A N 1
ATOM 760 C CA . PHE A 1 95 ? -21.910 10.725 19.727 1.00 81.50 95 PHE A CA 1
ATOM 761 C C . PHE A 1 95 ? -22.424 10.843 21.161 1.00 81.50 95 PHE A C 1
ATOM 763 O O . PHE A 1 95 ? -21.864 10.258 22.085 1.00 81.50 95 PHE A O 1
ATOM 770 N N . ASP A 1 96 ? -23.514 11.587 21.335 1.00 79.88 96 ASP A N 1
ATOM 771 C CA . ASP A 1 96 ? -24.215 11.702 22.611 1.00 79.88 96 ASP A CA 1
ATOM 772 C C . ASP A 1 96 ? -25.105 10.463 22.825 1.00 79.88 96 ASP A C 1
ATOM 774 O O . ASP A 1 96 ? -26.170 10.318 22.220 1.00 79.88 96 ASP A O 1
ATOM 778 N N . ILE A 1 97 ? -24.635 9.528 23.656 1.00 72.81 97 ILE A N 1
ATOM 779 C CA . ILE A 1 97 ? -25.366 8.293 23.975 1.00 72.81 97 ILE A CA 1
ATOM 780 C C . ILE A 1 97 ? -26.503 8.550 24.972 1.00 72.81 97 ILE A C 1
ATOM 782 O O . ILE A 1 97 ? -27.512 7.838 24.942 1.00 72.81 97 ILE A O 1
ATOM 786 N N . ASN A 1 98 ? -26.331 9.499 25.892 1.00 75.62 98 ASN A N 1
ATOM 787 C CA . ASN A 1 98 ? -27.169 9.637 27.083 1.00 75.62 98 ASN A CA 1
ATOM 788 C C . ASN A 1 98 ? -28.221 10.767 26.950 1.00 75.62 98 ASN A C 1
ATOM 790 O O . ASN A 1 98 ? -29.152 10.829 27.757 1.00 75.62 98 ASN A O 1
ATOM 794 N N . GLY A 1 99 ? -28.130 11.589 25.900 1.00 76.19 99 GLY A N 1
ATOM 795 C CA . GLY A 1 99 ? -29.035 12.694 25.595 1.00 76.19 99 GLY A CA 1
ATOM 796 C C . GLY A 1 99 ? -28.805 13.942 26.450 1.00 76.19 99 GLY A C 1
ATOM 797 O O . GLY A 1 99 ? -29.722 14.758 26.572 1.00 76.19 99 GLY A O 1
ATOM 798 N N . ASP A 1 100 ? -27.639 14.080 27.086 1.00 78.94 100 ASP A N 1
ATOM 799 C CA . ASP A 1 100 ? -27.296 15.212 27.952 1.00 78.94 100 ASP A CA 1
ATOM 800 C C . ASP A 1 100 ? -26.702 16.415 27.193 1.00 78.94 100 ASP A C 1
ATOM 802 O O . ASP A 1 100 ? -26.468 17.474 27.784 1.00 78.94 100 ASP A O 1
ATOM 806 N N . GLY A 1 101 ? -26.517 16.288 25.876 1.00 77.62 101 GLY A N 1
ATOM 807 C CA . GLY A 1 101 ? -25.943 17.314 25.013 1.00 77.62 101 GLY A CA 1
ATOM 808 C C . GLY A 1 101 ? -24.413 17.352 25.012 1.00 77.62 101 GLY A C 1
ATOM 809 O O . GLY A 1 101 ? -23.838 18.230 24.360 1.00 77.62 101 GLY A O 1
ATOM 810 N N . VAL A 1 102 ? -23.741 16.429 25.704 1.00 78.88 102 VAL A N 1
ATOM 811 C CA . VAL A 1 102 ? -22.291 16.236 25.662 1.00 78.88 102 VAL A CA 1
ATOM 812 C C . VAL A 1 102 ? -21.981 15.068 24.737 1.00 78.88 102 VAL A C 1
ATOM 814 O O . VAL A 1 102 ? -22.368 13.926 24.955 1.00 78.88 102 VAL A O 1
ATOM 817 N N . ALA A 1 103 ? -21.246 15.355 23.668 1.00 78.69 103 ALA A N 1
ATOM 818 C CA . ALA A 1 103 ? -20.845 14.316 22.739 1.00 78.69 103 ALA A CA 1
ATOM 819 C C . ALA A 1 103 ? -19.658 13.526 23.321 1.00 78.69 103 ALA A C 1
ATOM 821 O O . ALA A 1 103 ? -18.574 14.078 23.527 1.00 78.69 103 ALA A O 1
ATOM 822 N N . GLU A 1 104 ? -19.874 12.242 23.596 1.00 79.69 104 GLU A N 1
ATOM 823 C CA . GLU A 1 104 ? -18.877 11.331 24.159 1.00 79.69 104 GLU A CA 1
ATOM 824 C C . GLU A 1 104 ? -18.151 10.562 23.039 1.00 79.69 104 GLU A C 1
ATOM 826 O O . GLU A 1 104 ? -18.682 10.371 21.945 1.00 79.69 104 GLU A O 1
ATOM 831 N N . ASP A 1 105 ? -16.922 10.100 23.289 1.00 80.25 105 ASP A N 1
ATOM 832 C CA . ASP A 1 105 ? -16.211 9.206 22.364 1.00 80.25 105 ASP A CA 1
ATOM 833 C C . ASP A 1 105 ? -16.769 7.773 22.476 1.00 80.25 105 ASP A C 1
ATOM 835 O O . ASP A 1 105 ? -16.697 7.139 23.536 1.00 80.25 105 ASP A O 1
ATOM 839 N N . VAL A 1 106 ? -17.270 7.227 21.365 1.00 82.75 106 VAL A N 1
ATOM 840 C CA . VAL A 1 106 ? -17.972 5.936 21.300 1.00 82.75 106 VAL A CA 1
ATOM 841 C C . VAL A 1 106 ? -17.285 4.968 20.340 1.00 82.75 106 VAL A C 1
ATOM 843 O O . VAL A 1 106 ? -16.790 5.338 19.273 1.00 82.75 106 VAL A O 1
ATOM 846 N N . VAL A 1 107 ? -17.289 3.689 20.718 1.00 85.56 107 VAL A N 1
ATOM 847 C CA . VAL A 1 107 ? -16.883 2.557 19.885 1.00 85.56 107 VAL A CA 1
ATOM 848 C C . VAL A 1 107 ? -18.117 1.769 19.459 1.00 85.56 107 VAL A C 1
ATOM 850 O O . VAL A 1 107 ? -18.813 1.166 20.285 1.00 85.56 107 VAL A O 1
ATOM 853 N N . TRP A 1 108 ? -18.344 1.723 18.152 1.00 85.31 108 TRP A N 1
ATOM 854 C CA . TRP A 1 108 ? -19.394 0.933 17.521 1.00 85.31 108 TRP A CA 1
ATOM 855 C C . TRP A 1 108 ? -18.791 -0.321 16.898 1.00 85.31 108 TRP A C 1
ATOM 857 O O . TRP A 1 108 ? -17.778 -0.265 16.205 1.00 85.31 108 TRP A O 1
ATOM 867 N N . THR A 1 109 ? -19.413 -1.471 17.124 1.00 85.88 109 THR A N 1
ATOM 868 C CA . THR A 1 109 ? -19.100 -2.714 16.414 1.00 85.88 109 THR A CA 1
ATOM 869 C C . THR A 1 109 ? -20.270 -3.044 15.507 1.00 85.88 109 THR A C 1
ATOM 871 O O . THR A 1 109 ? -21.375 -3.269 15.998 1.00 85.88 109 THR A O 1
ATOM 874 N N . VAL A 1 110 ? -20.029 -3.075 14.201 1.00 84.12 110 VAL A N 1
ATOM 875 C CA . VAL A 1 110 ? -21.038 -3.329 13.167 1.00 84.12 110 VAL A CA 1
ATOM 876 C C . VAL A 1 110 ? -20.658 -4.594 12.411 1.00 84.12 110 VAL A C 1
ATOM 878 O O . VAL A 1 110 ? -19.480 -4.833 12.142 1.00 84.12 110 VAL A O 1
ATOM 881 N N . ILE A 1 111 ? -21.651 -5.408 12.074 1.00 82.25 111 ILE A N 1
ATOM 882 C CA . ILE A 1 111 ? -21.478 -6.542 11.166 1.00 82.25 111 ILE A CA 1
ATOM 883 C C . ILE A 1 111 ? -21.982 -6.123 9.788 1.00 82.25 111 ILE A C 1
ATOM 885 O O . ILE A 1 111 ? -23.148 -5.742 9.659 1.00 82.25 111 ILE A O 1
ATOM 889 N N . MET A 1 112 ? -21.101 -6.170 8.786 1.00 77.56 112 MET A N 1
ATOM 890 C CA . MET A 1 112 ? -21.363 -5.614 7.456 1.00 77.56 112 MET A CA 1
ATOM 891 C C . MET A 1 112 ? -22.499 -6.358 6.747 1.00 77.56 112 MET A C 1
ATOM 893 O O . MET A 1 112 ? -23.427 -5.734 6.249 1.00 77.56 112 MET A O 1
ATOM 897 N N . GLU A 1 113 ? -22.467 -7.687 6.767 1.00 72.69 113 GLU A N 1
ATOM 898 C CA . GLU A 1 113 ? -23.376 -8.561 6.021 1.00 72.69 113 GLU A CA 1
ATOM 899 C C . GLU A 1 113 ? -24.843 -8.408 6.449 1.00 72.69 113 GLU A C 1
ATOM 901 O O . GLU A 1 113 ? -25.758 -8.668 5.672 1.00 72.69 113 GLU A O 1
ATOM 906 N N . THR A 1 114 ? -25.081 -7.987 7.692 1.00 72.12 114 THR A N 1
ATOM 907 C CA . THR A 1 114 ? -26.429 -7.773 8.237 1.00 72.12 114 THR A CA 1
ATOM 908 C C . THR A 1 114 ? -26.785 -6.314 8.449 1.00 72.12 114 THR A C 1
ATOM 910 O O . THR A 1 114 ? -27.895 -6.048 8.905 1.00 72.12 114 THR A O 1
ATOM 913 N N . GLU A 1 115 ? -25.847 -5.397 8.191 1.00 78.38 115 GLU A N 1
ATOM 914 C CA . GLU A 1 115 ? -25.962 -3.969 8.526 1.00 78.38 115 GLU A CA 1
ATOM 915 C C . GLU A 1 115 ? -26.414 -3.749 9.984 1.00 78.38 115 GLU A C 1
ATOM 917 O O . GLU A 1 115 ? -27.099 -2.784 10.322 1.00 78.38 115 GLU A O 1
ATOM 922 N N . ALA A 1 116 ? -26.054 -4.688 10.863 1.00 78.44 116 ALA A N 1
ATOM 923 C CA . ALA A 1 116 ? -26.574 -4.760 12.219 1.00 78.44 116 ALA A CA 1
ATOM 924 C C . ALA A 1 116 ? -25.538 -4.228 13.203 1.00 78.44 116 ALA A C 1
ATOM 926 O O . ALA A 1 116 ? -24.351 -4.580 13.151 1.00 78.44 116 ALA A O 1
ATOM 927 N N . LEU A 1 117 ? -26.005 -3.404 14.137 1.00 81.12 117 LEU A N 1
ATOM 928 C CA . LEU A 1 117 ? -25.182 -2.912 15.225 1.00 81.12 117 LEU A CA 1
ATOM 929 C C . LEU A 1 117 ? -25.032 -4.006 16.285 1.00 81.12 117 LEU A C 1
ATOM 931 O O . LEU A 1 117 ? -25.980 -4.348 16.985 1.00 81.12 117 LEU A O 1
ATOM 935 N N . ALA A 1 118 ? -23.826 -4.546 16.423 1.00 81.69 118 ALA A N 1
ATOM 936 C CA . ALA A 1 118 ? -23.536 -5.598 17.388 1.00 81.69 118 ALA A CA 1
ATOM 937 C C . ALA A 1 118 ? -23.297 -5.028 18.796 1.00 81.69 118 ALA A C 1
ATOM 939 O O . ALA A 1 118 ? -23.763 -5.590 19.788 1.00 81.69 118 ALA A O 1
ATOM 940 N N . ARG A 1 119 ? -22.570 -3.907 18.899 1.00 83.69 119 ARG A N 1
ATOM 941 C CA . ARG A 1 119 ? -22.174 -3.306 20.184 1.00 83.69 119 ARG A CA 1
ATOM 942 C C . ARG A 1 119 ? -21.981 -1.796 20.061 1.00 83.69 119 ARG A C 1
ATOM 944 O O . ARG A 1 119 ? -21.423 -1.330 19.074 1.00 83.69 119 ARG A O 1
ATOM 951 N N . ALA A 1 120 ? -22.375 -1.065 21.099 1.00 84.19 120 ALA A N 1
ATOM 952 C CA . ALA A 1 120 ? -22.109 0.360 21.284 1.00 84.19 120 ALA A CA 1
ATOM 953 C C . ALA A 1 120 ? -21.598 0.573 22.710 1.00 84.19 120 ALA A C 1
ATOM 955 O O . ALA A 1 120 ? -22.297 0.203 23.655 1.00 84.19 120 ALA A O 1
ATOM 956 N N . LYS A 1 121 ? -20.378 1.088 22.880 1.00 83.50 121 LYS A N 1
ATOM 957 C CA . LYS A 1 121 ? -19.772 1.320 24.201 1.00 83.50 121 LYS A CA 1
ATOM 958 C C . LYS A 1 121 ? -18.916 2.579 24.216 1.00 83.50 121 LYS A C 1
ATOM 960 O O . LYS A 1 121 ? -18.291 2.902 23.211 1.00 83.50 121 LYS A O 1
ATOM 965 N N . ILE A 1 122 ? -18.848 3.241 25.368 1.00 83.81 122 ILE A N 1
ATOM 966 C CA . ILE A 1 122 ? -17.993 4.414 25.574 1.00 83.81 122 ILE A CA 1
ATOM 967 C C . ILE A 1 122 ? -16.522 3.988 25.468 1.00 83.81 122 ILE A C 1
ATOM 969 O O . ILE A 1 122 ? -16.133 2.910 25.930 1.00 83.81 122 ILE A O 1
ATOM 973 N N . MET A 1 123 ? -15.690 4.826 24.853 1.00 82.31 123 MET A N 1
ATOM 974 C CA . MET A 1 123 ? -14.283 4.523 24.589 1.00 82.31 123 MET A CA 1
ATOM 975 C C . MET A 1 123 ? -13.483 4.250 25.864 1.00 82.31 123 MET A C 1
ATOM 977 O O . MET A 1 123 ? -12.650 3.348 25.869 1.00 82.31 123 MET A O 1
ATOM 981 N N . THR A 1 124 ? -13.770 4.964 26.952 1.00 80.12 124 THR A N 1
ATOM 982 C CA . THR A 1 124 ? -13.116 4.781 28.257 1.00 80.12 124 THR A CA 1
ATOM 983 C C . THR A 1 124 ? -13.408 3.421 28.896 1.00 80.12 124 THR A C 1
ATOM 985 O O . THR A 1 124 ? -12.558 2.912 29.623 1.00 80.12 124 THR A O 1
ATOM 988 N N . GLU A 1 125 ? -14.559 2.801 28.602 1.00 83.12 125 GLU A N 1
ATOM 989 C CA . GLU A 1 125 ? -14.886 1.447 29.077 1.00 83.12 125 GLU A CA 1
ATOM 990 C C . GLU A 1 125 ? -14.115 0.366 28.310 1.00 83.12 125 GLU A C 1
ATOM 992 O O . GLU A 1 125 ? -13.741 -0.657 28.879 1.00 83.12 125 GLU A O 1
ATOM 997 N N . VAL A 1 126 ? -13.910 0.565 27.003 1.00 81.25 126 VAL A N 1
ATOM 998 C CA . VAL A 1 126 ? -13.270 -0.433 26.129 1.00 81.25 126 VAL A CA 1
ATOM 999 C C . VAL A 1 126 ? -11.747 -0.306 26.160 1.00 81.25 126 VAL A C 1
ATOM 1001 O O . VAL A 1 126 ? -11.040 -1.311 26.195 1.00 81.25 126 VAL A O 1
ATOM 1004 N N . TYR A 1 127 ? -11.245 0.927 26.167 1.00 81.50 127 TYR A N 1
ATOM 1005 C CA . TYR A 1 127 ? -9.827 1.263 26.154 1.00 81.50 127 TYR A CA 1
ATOM 1006 C C . TYR A 1 127 ? -9.531 2.252 27.289 1.00 81.50 127 TYR A C 1
ATOM 1008 O O . TYR A 1 127 ? -9.504 3.467 27.062 1.00 81.50 127 TYR A O 1
ATOM 1016 N N . PRO A 1 128 ? -9.308 1.756 28.523 1.00 77.94 128 PRO A N 1
ATOM 1017 C CA . PRO A 1 128 ? -9.061 2.611 29.675 1.00 77.94 128 PRO A CA 1
ATOM 1018 C C . PRO A 1 128 ? -7.714 3.323 29.513 1.00 77.94 128 PRO A C 1
ATOM 1020 O O . PRO A 1 128 ? -6.647 2.760 29.748 1.00 77.94 128 PRO A O 1
ATOM 1023 N N . SER A 1 129 ? -7.767 4.580 29.085 1.00 75.44 129 SER A N 1
ATOM 1024 C CA . SER A 1 129 ? -6.616 5.466 28.937 1.00 75.44 129 SER A CA 1
ATOM 1025 C C . SER A 1 129 ? -6.980 6.854 29.454 1.00 75.44 129 SER A C 1
ATOM 1027 O O . SER A 1 129 ? -8.110 7.311 29.287 1.00 75.44 129 SER A O 1
ATOM 1029 N N . ASN A 1 130 ? -6.038 7.512 30.133 1.00 74.44 130 ASN A N 1
ATOM 1030 C CA . ASN A 1 130 ? -6.197 8.883 30.612 1.00 74.44 130 ASN A CA 1
ATOM 1031 C C . ASN A 1 130 ? -5.017 9.732 30.101 1.00 74.44 130 ASN A C 1
ATOM 1033 O O . ASN A 1 130 ? -3.891 9.501 30.549 1.00 74.44 130 ASN A O 1
ATOM 1037 N N . PRO A 1 131 ? -5.225 10.685 29.170 1.00 75.06 131 PRO A N 1
ATOM 1038 C CA . PRO A 1 131 ? -6.492 11.043 28.515 1.00 75.06 131 PRO A CA 1
ATOM 1039 C C . PRO A 1 131 ? -7.019 9.922 27.595 1.00 75.06 131 PRO A C 1
ATOM 1041 O O . PRO A 1 131 ? -6.210 9.099 27.155 1.00 75.06 131 PRO A O 1
ATOM 1044 N N . PRO A 1 132 ? -8.332 9.881 27.287 1.00 68.75 132 PRO A N 1
ATOM 1045 C CA . PRO A 1 132 ? -8.894 8.900 26.362 1.00 68.75 132 PRO A CA 1
ATOM 1046 C C . PRO A 1 132 ? -8.211 9.034 24.999 1.00 68.75 132 PRO A C 1
ATOM 1048 O O . PRO A 1 132 ? -8.241 10.092 24.369 1.00 68.75 132 PRO A O 1
ATOM 1051 N N . ARG A 1 133 ? -7.532 7.972 24.564 1.00 74.75 133 ARG A N 1
ATOM 1052 C CA . ARG A 1 133 ? -6.871 7.899 23.259 1.00 74.75 133 ARG A CA 1
ATOM 1053 C C . ARG A 1 133 ? -7.437 6.735 22.467 1.00 74.75 133 ARG A C 1
ATOM 1055 O O . ARG A 1 133 ? -7.588 5.629 22.984 1.00 74.75 133 ARG A O 1
ATOM 1062 N N . ARG A 1 134 ? -7.692 6.980 21.182 1.00 81.44 134 ARG A N 1
ATOM 1063 C CA . ARG A 1 134 ? -8.050 5.918 20.239 1.00 81.44 134 ARG A CA 1
ATOM 1064 C C . ARG A 1 134 ? -6.864 4.951 20.141 1.00 81.44 134 ARG A C 1
ATOM 1066 O O . ARG A 1 134 ? -5.732 5.418 20.014 1.00 81.44 134 ARG A O 1
ATOM 1073 N N . PRO A 1 135 ? -7.081 3.627 20.165 1.00 79.75 135 PRO A N 1
ATOM 1074 C CA . PRO A 1 135 ? -6.016 2.624 20.061 1.00 79.75 135 PRO A CA 1
ATOM 1075 C C . PRO A 1 135 ? -5.504 2.480 18.615 1.00 79.75 135 PRO A C 1
ATOM 1077 O O . PRO A 1 135 ? -5.139 1.391 18.181 1.00 79.75 135 PRO A O 1
ATOM 1080 N N . LEU A 1 136 ? -5.541 3.566 17.846 1.00 75.56 136 LEU A N 1
ATOM 1081 C CA . LEU A 1 136 ? -5.120 3.631 16.461 1.00 75.56 136 LEU A CA 1
ATOM 1082 C C . LEU A 1 136 ? -4.165 4.807 16.318 1.00 75.56 136 LEU A C 1
ATOM 1084 O O . LEU A 1 136 ? -4.509 5.944 16.638 1.00 75.56 136 LEU A O 1
ATOM 1088 N N . ALA A 1 137 ? -2.971 4.503 15.827 1.00 76.56 137 ALA A N 1
ATOM 1089 C CA . ALA A 1 137 ? -2.040 5.491 15.325 1.00 76.56 137 ALA A CA 1
ATOM 1090 C C . ALA A 1 137 ? -2.099 5.413 13.800 1.00 76.56 137 ALA A C 1
ATOM 1092 O O . ALA A 1 137 ? -1.805 4.372 13.215 1.00 76.56 137 ALA A O 1
ATOM 1093 N N . GLU A 1 138 ? -2.536 6.498 13.174 1.00 74.56 138 GLU A N 1
ATOM 1094 C CA . GLU A 1 138 ? -2.461 6.672 11.732 1.00 74.56 138 GLU A CA 1
ATOM 1095 C C . GLU A 1 138 ? -1.415 7.745 11.474 1.00 74.56 138 GLU A C 1
ATOM 1097 O O . GLU A 1 138 ? -1.513 8.857 11.994 1.00 74.56 138 GLU A O 1
ATOM 1102 N N . GLU A 1 139 ? -0.397 7.387 10.707 1.00 79.00 139 GLU A N 1
ATOM 1103 C CA . GLU A 1 139 ? 0.649 8.301 10.288 1.00 79.00 139 GLU A CA 1
ATOM 1104 C C . GLU A 1 139 ? 0.716 8.287 8.767 1.00 79.00 139 GLU A C 1
ATOM 1106 O O . GLU A 1 139 ? 0.569 7.250 8.116 1.00 79.00 139 GLU A O 1
ATOM 1111 N N . SER A 1 140 ? 0.909 9.467 8.198 1.00 80.62 140 SER A N 1
ATOM 1112 C CA . SER A 1 140 ? 1.066 9.654 6.766 1.00 80.62 140 SER A CA 1
ATOM 1113 C C . SER A 1 140 ? 2.481 10.132 6.487 1.00 80.62 140 SER A C 1
ATOM 1115 O O . SER A 1 140 ? 2.927 11.068 7.144 1.00 80.62 140 SER A O 1
ATOM 1117 N N . PHE A 1 141 ? 3.145 9.556 5.485 1.00 80.50 141 PHE A N 1
ATOM 1118 C CA . PHE A 1 141 ? 4.528 9.903 5.152 1.00 80.50 141 PHE A CA 1
ATOM 1119 C C . PHE A 1 141 ? 4.700 11.396 4.817 1.00 80.50 141 PHE A C 1
ATOM 1121 O O . PHE A 1 141 ? 5.491 12.082 5.452 1.00 80.50 141 PHE A O 1
ATOM 1128 N N . ILE A 1 142 ? 3.915 11.926 3.871 1.00 84.25 142 ILE A N 1
ATOM 1129 C CA . ILE A 1 142 ? 3.813 13.374 3.625 1.00 84.25 142 ILE A CA 1
ATOM 1130 C C . ILE A 1 142 ? 2.344 13.792 3.766 1.00 84.25 142 ILE A C 1
ATOM 1132 O O . ILE A 1 142 ? 1.545 13.487 2.874 1.00 84.25 142 ILE A O 1
ATOM 1136 N N . PRO A 1 143 ? 1.952 14.486 4.850 1.00 84.12 143 PRO A N 1
ATOM 1137 C CA . PRO A 1 143 ? 0.563 14.875 5.066 1.00 84.12 143 PRO A CA 1
ATOM 1138 C C . PRO A 1 143 ? 0.121 15.962 4.078 1.00 84.12 143 PRO A C 1
ATOM 1140 O O . PRO A 1 143 ? 0.755 17.013 3.951 1.00 84.12 143 PRO A O 1
ATOM 1143 N N . ILE A 1 144 ? -1.022 15.755 3.418 1.00 82.25 144 ILE A N 1
ATOM 1144 C CA . ILE A 1 144 ? -1.686 16.795 2.624 1.00 82.25 144 ILE A CA 1
ATOM 1145 C C . ILE A 1 144 ? -2.738 17.477 3.499 1.00 82.25 144 ILE A C 1
ATOM 1147 O O . ILE A 1 144 ? -3.631 16.831 4.049 1.00 82.25 144 ILE A O 1
ATOM 1151 N N . ARG A 1 145 ? -2.686 18.810 3.589 1.00 82.12 145 ARG A N 1
ATOM 1152 C CA . ARG A 1 145 ? -3.689 19.588 4.331 1.00 82.12 145 ARG A CA 1
ATOM 1153 C C . ARG A 1 145 ? -5.100 19.286 3.816 1.00 82.12 145 ARG A C 1
ATOM 1155 O O . ARG A 1 145 ? -5.381 19.456 2.633 1.00 82.12 145 ARG A O 1
ATOM 1162 N N . GLY A 1 146 ? -5.987 18.879 4.721 1.00 79.69 146 GLY A N 1
ATOM 1163 C CA . GLY A 1 146 ? -7.392 18.602 4.412 1.00 79.69 146 GLY A CA 1
ATOM 1164 C C . GLY A 1 146 ? -7.670 17.214 3.826 1.00 79.69 146 GLY A C 1
ATOM 1165 O O . GLY A 1 146 ? -8.807 16.959 3.437 1.00 79.69 146 GLY A O 1
ATOM 1166 N N . ARG A 1 147 ? -6.680 16.312 3.769 1.00 78.69 147 ARG A N 1
ATOM 1167 C CA . ARG A 1 147 ? -6.879 14.899 3.408 1.00 78.69 147 ARG A CA 1
ATOM 1168 C C . ARG A 1 147 ? -6.449 13.990 4.557 1.00 78.69 147 ARG A C 1
ATOM 1170 O O . ARG A 1 147 ? -5.540 14.329 5.305 1.00 78.69 147 ARG A O 1
ATOM 1177 N N . LYS A 1 148 ? -7.129 12.846 4.690 1.00 72.38 148 LYS A N 1
ATOM 1178 C CA . LYS A 1 148 ? -6.797 11.811 5.681 1.00 72.38 148 LYS A CA 1
ATOM 1179 C C . LYS A 1 148 ? -5.512 11.063 5.297 1.00 72.38 148 LYS A C 1
ATOM 1181 O O . LYS A 1 148 ? -4.655 10.850 6.140 1.00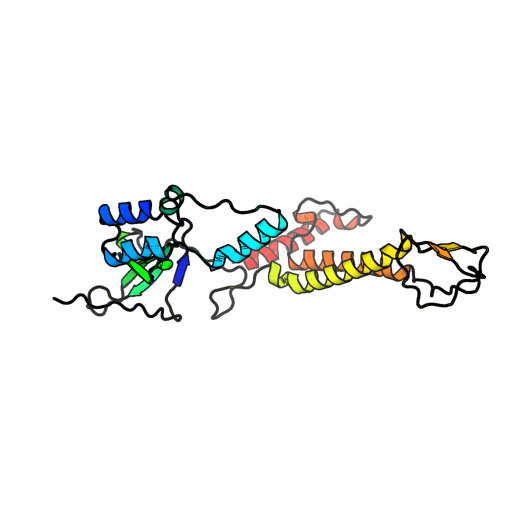 72.38 148 LYS A O 1
ATOM 1186 N N . GLY A 1 149 ? -5.374 10.721 4.016 1.00 80.69 149 GLY A N 1
ATOM 1187 C CA . GLY A 1 149 ? -4.158 10.122 3.467 1.00 80.69 149 GLY A CA 1
ATOM 1188 C C . GLY A 1 149 ? -3.101 11.166 3.103 1.00 80.69 149 GLY A C 1
ATOM 1189 O O . GLY A 1 149 ? -3.427 12.301 2.740 1.00 80.69 149 GLY A O 1
ATOM 1190 N N . GLY A 1 150 ? -1.838 10.754 3.175 1.00 84.50 150 GLY A N 1
ATOM 1191 C CA . GLY A 1 150 ? -0.704 11.502 2.635 1.00 84.50 150 GLY A CA 1
ATOM 1192 C C . GLY A 1 150 ? -0.158 10.885 1.354 1.00 84.50 150 GLY A C 1
ATOM 1193 O O . GLY A 1 150 ? -0.681 9.885 0.874 1.00 84.50 150 GLY A O 1
ATOM 1194 N N . ILE A 1 151 ? 0.904 11.492 0.829 1.00 85.62 151 ILE A N 1
ATOM 1195 C CA . ILE A 1 151 ? 1.639 10.980 -0.333 1.00 85.62 151 ILE A CA 1
ATOM 1196 C C . ILE A 1 151 ? 2.651 9.949 0.155 1.00 85.62 151 ILE A C 1
ATOM 1198 O O . ILE A 1 151 ? 3.397 10.220 1.102 1.00 85.62 151 ILE A O 1
ATOM 1202 N N . SER A 1 152 ? 2.685 8.782 -0.482 1.00 85.88 152 SER A N 1
ATOM 1203 C CA . SER A 1 152 ? 3.682 7.752 -0.184 1.00 85.88 152 SER A CA 1
ATOM 1204 C C . SER A 1 152 ? 4.993 7.986 -0.942 1.00 85.88 152 SER A C 1
ATOM 1206 O O . SER A 1 152 ? 5.034 8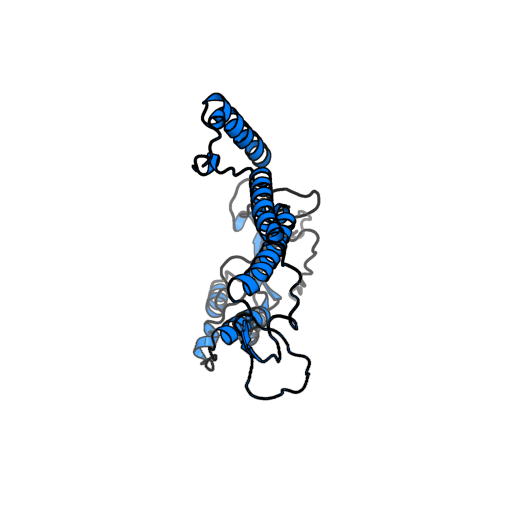.640 -1.984 1.00 85.88 152 SER A O 1
ATOM 1208 N N . LEU A 1 153 ? 6.093 7.411 -0.446 1.00 83.88 153 LEU A N 1
ATOM 1209 C CA . LEU A 1 153 ? 7.377 7.449 -1.153 1.00 83.88 153 LEU A CA 1
ATOM 1210 C C . LEU A 1 153 ? 7.285 6.828 -2.559 1.00 83.88 153 LEU A C 1
ATOM 1212 O O . LEU A 1 153 ? 7.896 7.337 -3.494 1.00 83.88 153 LEU A O 1
ATOM 1216 N N . LEU A 1 154 ? 6.490 5.766 -2.711 1.00 84.56 154 LEU A N 1
ATOM 1217 C CA . LEU A 1 154 ? 6.307 5.069 -3.985 1.00 84.56 154 LEU A CA 1
ATOM 1218 C C . LEU A 1 154 ? 5.538 5.916 -5.002 1.00 84.56 154 LEU A C 1
ATOM 1220 O O . LEU A 1 154 ? 5.913 5.940 -6.168 1.00 84.56 154 LEU A O 1
ATOM 1224 N N . GLU A 1 155 ? 4.530 6.668 -4.562 1.00 85.00 155 GLU A N 1
ATOM 1225 C CA . GLU A 1 155 ? 3.797 7.606 -5.427 1.00 85.00 155 GLU A CA 1
ATOM 1226 C C . GLU A 1 155 ? 4.709 8.719 -5.958 1.00 85.00 155 GLU A C 1
ATOM 1228 O O . GLU A 1 155 ? 4.582 9.143 -7.102 1.00 85.00 155 GLU A O 1
ATOM 1233 N N . MET A 1 156 ? 5.696 9.164 -5.172 1.00 85.06 156 MET A N 1
ATOM 1234 C CA . MET A 1 156 ? 6.691 10.120 -5.673 1.00 85.06 156 MET A CA 1
ATOM 1235 C C . MET A 1 156 ? 7.634 9.509 -6.720 1.00 85.06 156 MET A C 1
ATOM 1237 O O . MET A 1 156 ? 8.188 10.236 -7.545 1.00 85.06 156 MET A O 1
ATOM 1241 N N . MET A 1 157 ? 7.836 8.190 -6.684 1.00 85.06 157 MET A N 1
ATOM 1242 C CA . MET A 1 157 ? 8.684 7.454 -7.626 1.00 85.06 157 MET A CA 1
ATOM 1243 C C . MET A 1 157 ? 7.937 6.970 -8.870 1.00 85.06 157 MET A C 1
ATOM 1245 O O . MET A 1 157 ? 8.597 6.598 -9.840 1.00 85.06 157 MET A O 1
ATOM 1249 N N . GLU A 1 158 ? 6.604 6.977 -8.860 1.00 87.69 158 GLU A N 1
ATOM 1250 C CA . GLU A 1 158 ? 5.752 6.410 -9.911 1.00 87.69 158 GLU A CA 1
ATOM 1251 C C . GLU A 1 158 ? 6.150 6.915 -11.302 1.00 87.69 158 GLU A C 1
ATOM 1253 O O . GLU A 1 158 ? 6.493 6.120 -12.174 1.00 87.69 158 GLU A O 1
ATOM 1258 N N . GLY A 1 159 ? 6.269 8.235 -11.476 1.00 87.50 159 GLY A N 1
ATOM 1259 C CA . GLY A 1 159 ? 6.652 8.818 -12.765 1.00 87.50 159 GLY A CA 1
ATOM 1260 C C . GLY A 1 159 ? 8.040 8.388 -13.263 1.00 87.50 159 GLY A C 1
ATOM 1261 O O . GLY A 1 159 ? 8.246 8.244 -14.467 1.00 87.50 159 GLY A O 1
ATOM 1262 N N . LEU A 1 160 ? 8.999 8.143 -12.361 1.00 86.06 160 LEU A N 1
ATOM 1263 C CA . LEU A 1 160 ? 10.314 7.605 -12.737 1.00 86.06 160 LEU A CA 1
ATOM 1264 C C . LEU A 1 160 ? 10.222 6.114 -13.076 1.00 86.06 160 LEU A C 1
ATOM 1266 O O . LEU A 1 160 ? 10.852 5.664 -14.031 1.00 86.06 160 LEU A O 1
ATOM 1270 N N . HIS A 1 161 ? 9.442 5.350 -12.309 1.00 87.94 161 HIS A N 1
ATOM 1271 C CA . HIS A 1 161 ? 9.215 3.926 -12.549 1.00 87.94 161 HIS A CA 1
ATOM 1272 C C . HIS A 1 161 ? 8.537 3.671 -13.896 1.00 87.94 161 HIS A C 1
ATOM 1274 O O . HIS A 1 161 ? 8.972 2.781 -14.627 1.00 87.94 161 HIS A O 1
ATOM 1280 N N . ASP A 1 162 ? 7.552 4.485 -14.267 1.00 90.94 162 ASP A N 1
ATOM 1281 C CA . ASP A 1 162 ? 6.875 4.388 -15.559 1.00 90.94 162 ASP A CA 1
ATOM 1282 C C . ASP A 1 162 ? 7.845 4.602 -16.723 1.00 90.94 162 ASP A C 1
ATOM 1284 O O . ASP A 1 162 ? 7.870 3.823 -17.678 1.00 90.94 162 ASP A O 1
ATOM 1288 N N . VAL A 1 163 ? 8.714 5.612 -16.623 1.00 87.75 163 VAL A N 1
ATOM 1289 C CA . VAL A 1 163 ? 9.735 5.880 -17.647 1.00 87.75 163 VAL A CA 1
ATOM 1290 C C . VAL A 1 163 ? 10.759 4.749 -17.724 1.00 87.75 163 VAL A C 1
ATOM 1292 O O . VAL A 1 163 ? 11.125 4.338 -18.829 1.00 87.75 163 VAL A O 1
ATOM 1295 N N . MET A 1 164 ? 11.212 4.212 -16.586 1.00 87.00 164 MET A N 1
ATOM 1296 C CA . MET A 1 164 ? 12.113 3.056 -16.580 1.00 87.00 164 MET A CA 1
ATOM 1297 C C . MET A 1 164 ? 11.470 1.839 -17.233 1.00 87.00 164 MET A C 1
ATOM 1299 O O . MET A 1 164 ? 12.127 1.176 -18.029 1.00 87.00 164 MET A O 1
ATOM 1303 N N . LYS A 1 165 ? 10.197 1.563 -16.931 1.00 90.12 165 LYS A N 1
ATOM 1304 C CA . LYS A 1 165 ? 9.459 0.447 -17.520 1.00 90.12 165 LYS A CA 1
ATOM 1305 C C . LYS A 1 165 ? 9.384 0.591 -19.038 1.00 90.12 165 LYS A C 1
ATOM 1307 O O . LYS A 1 165 ? 9.820 -0.307 -19.745 1.00 90.12 165 LYS A O 1
ATOM 1312 N N . ILE A 1 166 ? 8.938 1.746 -19.536 1.00 90.25 166 ILE A N 1
ATOM 1313 C CA . ILE A 1 166 ? 8.842 2.009 -20.982 1.00 90.25 166 ILE A CA 1
ATOM 1314 C C . ILE A 1 166 ? 10.214 1.871 -21.656 1.00 90.25 166 ILE A C 1
ATOM 1316 O O . ILE A 1 166 ? 10.329 1.264 -22.719 1.00 90.25 166 ILE A O 1
ATOM 1320 N N . THR A 1 167 ? 11.265 2.413 -21.036 1.00 87.19 167 THR A N 1
ATOM 1321 C CA . THR A 1 167 ? 12.632 2.346 -21.575 1.00 87.19 167 THR A CA 1
ATOM 1322 C C . THR A 1 167 ? 13.149 0.910 -21.603 1.00 87.19 167 THR A C 1
ATOM 1324 O O . THR A 1 167 ? 13.790 0.504 -22.575 1.00 87.19 167 THR A O 1
ATOM 1327 N N . LEU A 1 168 ? 12.881 0.132 -20.553 1.00 86.88 168 LEU A N 1
ATOM 1328 C CA . LEU A 1 168 ? 13.283 -1.265 -20.470 1.00 86.88 168 LEU A CA 1
ATOM 1329 C C . LEU A 1 168 ? 12.543 -2.106 -21.510 1.00 86.88 168 LEU A C 1
ATOM 1331 O O . LEU A 1 168 ? 13.204 -2.823 -22.256 1.00 86.88 168 LEU A O 1
ATOM 1335 N N . ASP A 1 169 ? 11.222 -1.955 -21.615 1.00 87.81 169 ASP A N 1
ATOM 1336 C CA . ASP A 1 169 ? 10.390 -2.656 -22.597 1.00 87.81 169 ASP A CA 1
ATOM 1337 C C . ASP A 1 169 ? 10.907 -2.383 -24.023 1.00 87.81 169 ASP A C 1
ATOM 1339 O O . ASP A 1 169 ? 11.221 -3.311 -24.764 1.00 87.81 169 ASP A O 1
ATOM 1343 N N . GLN A 1 170 ? 11.161 -1.114 -24.370 1.00 85.44 170 GLN A N 1
ATOM 1344 C CA . GLN A 1 170 ? 11.739 -0.744 -25.670 1.00 85.44 170 GLN A CA 1
ATOM 1345 C C . GLN A 1 170 ? 13.149 -1.307 -25.894 1.00 85.44 170 GLN A C 1
ATOM 1347 O O . GLN A 1 170 ? 13.514 -1.655 -27.020 1.00 85.44 170 GLN A O 1
ATOM 1352 N N . THR A 1 171 ? 13.966 -1.382 -24.842 1.00 84.81 171 THR A N 1
ATOM 1353 C CA . THR A 1 171 ? 15.327 -1.929 -24.929 1.00 84.81 171 THR A CA 1
ATOM 1354 C C . THR A 1 171 ? 15.289 -3.439 -25.168 1.00 84.81 171 THR A C 1
ATOM 1356 O O . THR A 1 171 ? 16.021 -3.937 -26.025 1.00 84.81 171 THR A O 1
ATOM 1359 N N . VAL A 1 172 ? 14.409 -4.162 -24.471 1.00 84.31 172 VAL A N 1
ATOM 1360 C CA . VAL A 1 172 ? 14.197 -5.608 -24.642 1.00 84.31 172 VAL A CA 1
ATOM 1361 C C . VAL A 1 172 ? 13.621 -5.914 -26.025 1.00 84.31 172 VAL A C 1
ATOM 1363 O O . VAL A 1 172 ? 14.135 -6.792 -26.725 1.00 84.31 172 VAL A O 1
ATOM 1366 N N . ASP A 1 173 ? 12.629 -5.147 -26.472 1.00 82.81 173 ASP A N 1
ATOM 1367 C CA . ASP A 1 173 ? 12.037 -5.291 -27.805 1.00 82.81 173 ASP A CA 1
ATOM 1368 C C . ASP A 1 173 ? 13.070 -5.034 -28.909 1.00 82.81 173 ASP A C 1
ATOM 1370 O O . ASP A 1 173 ? 13.138 -5.773 -29.889 1.00 82.81 173 ASP A O 1
ATOM 1374 N N . SER A 1 174 ? 13.939 -4.035 -28.727 1.00 79.88 174 SER A N 1
ATOM 1375 C CA . SER A 1 174 ? 15.052 -3.743 -29.640 1.00 79.88 174 SER A CA 1
ATOM 1376 C C . SER A 1 174 ? 16.140 -4.826 -29.625 1.00 79.88 174 SER A C 1
ATOM 1378 O O . SER A 1 174 ? 16.774 -5.089 -30.650 1.00 79.88 174 SER A O 1
ATOM 1380 N N . GLY A 1 175 ? 16.360 -5.481 -28.481 1.00 77.50 175 GLY A N 1
ATOM 1381 C CA . GLY A 1 175 ? 17.319 -6.579 -28.326 1.00 77.50 175 GLY A CA 1
ATOM 1382 C C . GLY A 1 175 ? 16.837 -7.909 -28.915 1.00 77.50 175 GLY A C 1
ATOM 1383 O O . GLY A 1 175 ? 17.638 -8.678 -29.448 1.00 77.50 175 GLY A O 1
ATOM 1384 N N . THR A 1 176 ? 15.530 -8.170 -28.895 1.00 80.12 176 THR A N 1
ATOM 1385 C CA . THR A 1 176 ? 14.920 -9.424 -29.374 1.00 80.12 176 THR A CA 1
ATOM 1386 C C . THR A 1 176 ? 15.303 -9.805 -30.819 1.00 80.12 176 THR A C 1
ATOM 1388 O O . THR A 1 176 ? 15.816 -10.910 -31.019 1.00 80.12 176 THR A O 1
ATOM 1391 N N . PRO A 1 177 ? 15.167 -8.931 -31.839 1.00 75.31 177 PRO A N 1
ATOM 1392 C CA . PRO A 1 177 ? 15.583 -9.252 -33.206 1.00 75.31 177 PRO A CA 1
ATOM 1393 C C . PRO A 1 177 ? 17.109 -9.341 -33.377 1.00 75.31 177 PRO A C 1
ATOM 1395 O O . PRO A 1 177 ? 17.571 -9.793 -34.419 1.00 75.31 177 PRO A O 1
ATOM 1398 N N . LYS A 1 178 ? 17.912 -8.919 -32.388 1.00 73.00 178 LYS A N 1
ATOM 1399 C CA . LYS A 1 178 ? 19.378 -9.069 -32.417 1.00 73.00 178 LYS A CA 1
ATOM 1400 C C . LYS A 1 178 ? 19.822 -10.431 -31.902 1.00 73.00 178 LYS A C 1
ATOM 1402 O O . LYS A 1 178 ? 20.759 -11.006 -32.444 1.00 73.00 178 LYS A O 1
ATOM 1407 N N . VAL A 1 179 ? 19.166 -10.929 -30.854 1.00 77.69 179 VAL A N 1
ATOM 1408 C CA . VAL A 1 179 ? 19.471 -12.242 -30.264 1.00 77.69 179 VAL A CA 1
ATOM 1409 C C . VAL A 1 179 ? 18.969 -13.367 -31.167 1.00 77.69 179 VAL A C 1
ATOM 1411 O O . VAL A 1 179 ? 19.667 -14.359 -31.358 1.00 77.69 179 VAL A O 1
ATOM 1414 N N . ALA A 1 180 ? 17.786 -13.195 -31.756 1.00 78.94 180 ALA A N 1
ATOM 1415 C CA . ALA A 1 180 ? 17.188 -14.152 -32.676 1.00 78.94 180 ALA A CA 1
ATOM 1416 C C . ALA A 1 180 ? 16.829 -13.456 -33.997 1.00 78.94 180 ALA A C 1
ATOM 1418 O O . ALA A 1 180 ? 15.648 -13.198 -34.259 1.00 78.94 180 ALA A O 1
ATOM 1419 N N . PRO A 1 181 ? 17.827 -13.116 -34.835 1.00 76.62 181 PRO A N 1
ATOM 1420 C CA . PRO A 1 181 ? 17.547 -12.464 -36.099 1.00 76.62 181 PRO A CA 1
ATOM 1421 C C . PRO A 1 181 ? 16.728 -13.396 -36.997 1.00 76.62 181 PRO A C 1
ATOM 1423 O O . PRO A 1 181 ? 17.045 -14.589 -37.091 1.00 76.62 181 PRO A O 1
ATOM 1426 N N . PRO A 1 182 ? 15.684 -12.885 -37.673 1.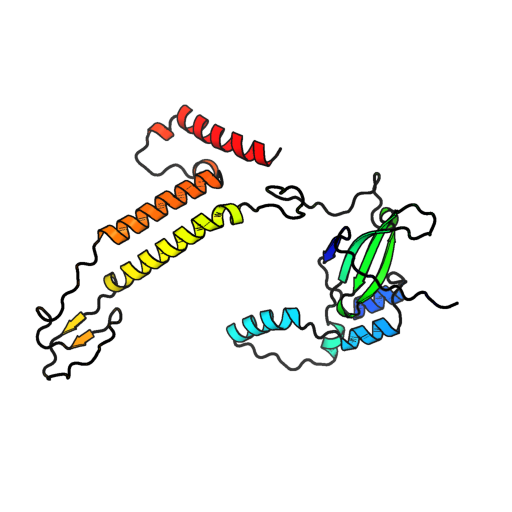00 76.06 182 PRO A N 1
ATOM 1427 C CA . PRO A 1 182 ? 15.081 -13.624 -38.769 1.00 76.06 182 PRO A CA 1
ATOM 1428 C C . PRO A 1 182 ? 16.155 -13.847 -39.837 1.00 76.06 182 PRO A C 1
ATOM 1430 O O . PRO A 1 182 ? 16.940 -12.946 -40.150 1.00 76.06 182 PRO A O 1
ATOM 1433 N N . TRP A 1 183 ? 16.213 -15.054 -40.383 1.00 73.38 183 TRP A N 1
ATOM 1434 C CA . TRP A 1 183 ? 17.202 -15.419 -41.393 1.00 73.38 183 TRP A CA 1
ATOM 1435 C C . TRP A 1 183 ? 16.510 -15.703 -42.719 1.00 73.38 183 TRP A C 1
ATOM 1437 O O . TRP A 1 183 ? 15.359 -16.128 -42.769 1.00 73.38 183 TRP A O 1
ATOM 1447 N N . PHE A 1 184 ? 17.214 -15.447 -43.816 1.00 77.25 184 PHE A N 1
ATOM 1448 C CA . PHE A 1 184 ? 16.665 -15.600 -45.157 1.00 77.25 184 PHE A CA 1
ATOM 1449 C C . PHE A 1 184 ? 17.483 -16.614 -45.938 1.00 77.25 184 PHE A C 1
ATOM 1451 O O . PHE A 1 184 ? 18.713 -16.604 -45.887 1.00 77.25 184 PHE A O 1
ATOM 1458 N N . TYR A 1 185 ? 16.808 -17.490 -46.673 1.00 74.50 185 TYR A N 1
ATOM 1459 C CA . TYR A 1 185 ? 17.455 -18.518 -47.485 1.00 74.50 185 TYR A CA 1
ATOM 1460 C C . TYR A 1 185 ? 16.834 -18.585 -48.871 1.00 74.50 185 TYR A C 1
ATOM 1462 O O . TYR A 1 185 ? 15.711 -18.142 -49.082 1.00 74.50 185 TYR A O 1
ATOM 1470 N N . ARG A 1 186 ? 17.565 -19.149 -49.833 1.00 72.06 186 ARG A N 1
ATOM 1471 C CA . ARG A 1 186 ? 17.066 -19.330 -51.195 1.00 72.06 186 ARG A CA 1
ATOM 1472 C C . ARG A 1 186 ? 16.377 -20.692 -51.330 1.00 72.06 186 ARG A C 1
ATOM 1474 O O . ARG A 1 186 ? 17.082 -21.702 -51.297 1.00 72.06 186 ARG A O 1
ATOM 1481 N N . PRO A 1 187 ? 15.042 -20.769 -51.478 1.00 65.69 187 PRO A N 1
ATOM 1482 C CA . PRO A 1 187 ? 14.378 -22.022 -51.820 1.00 65.69 187 PRO A CA 1
ATOM 1483 C C . PRO A 1 187 ? 14.637 -22.361 -53.297 1.00 65.69 187 PRO A C 1
ATOM 1485 O O . PRO A 1 187 ? 14.779 -21.479 -54.143 1.00 65.69 187 PRO A O 1
ATOM 1488 N N . SER A 1 188 ? 14.619 -23.643 -53.652 1.00 65.75 188 SER A N 1
ATOM 1489 C CA . SER A 1 188 ? 14.665 -24.095 -55.054 1.00 65.75 188 SER A CA 1
ATOM 1490 C C . SER A 1 188 ? 13.354 -23.856 -55.828 1.00 65.75 188 SER A C 1
ATOM 1492 O O . SER A 1 188 ? 13.263 -24.223 -56.997 1.00 65.75 188 SER A O 1
ATOM 1494 N N . GLY A 1 189 ? 12.341 -23.239 -55.204 1.00 60.94 189 GLY A N 1
ATOM 1495 C CA . GLY A 1 189 ? 11.024 -22.967 -55.785 1.00 60.94 189 GLY A CA 1
ATOM 1496 C C . GLY A 1 189 ? 10.613 -21.495 -55.688 1.00 60.94 189 GLY A C 1
ATOM 1497 O O . GLY A 1 189 ? 10.927 -20.808 -54.718 1.00 60.94 189 GLY A O 1
ATOM 1498 N N . SER A 1 190 ? 9.896 -21.008 -56.705 1.00 57.06 190 SER A N 1
ATOM 1499 C CA . SER A 1 190 ? 9.368 -19.640 -56.754 1.00 57.06 190 SER A CA 1
ATOM 1500 C C . SER A 1 190 ? 8.145 -19.501 -55.844 1.00 57.06 190 SER A C 1
ATOM 1502 O O . SER A 1 190 ? 7.088 -20.052 -56.142 1.00 57.06 190 SER A O 1
ATOM 1504 N N . ILE A 1 191 ? 8.279 -18.765 -54.740 1.00 58.91 191 ILE A N 1
ATOM 1505 C CA . ILE A 1 191 ? 7.166 -18.428 -53.841 1.00 58.91 191 ILE A CA 1
ATOM 1506 C C . ILE A 1 191 ? 6.438 -17.177 -54.340 1.00 58.91 191 ILE A C 1
ATOM 1508 O O . ILE A 1 191 ? 7.050 -16.273 -54.911 1.00 58.91 191 ILE A O 1
ATOM 1512 N N . LYS A 1 192 ? 5.113 -17.146 -54.148 1.00 58.78 192 LYS A N 1
ATOM 1513 C CA . LYS A 1 192 ? 4.277 -15.979 -54.443 1.00 58.78 192 LYS A CA 1
ATOM 1514 C C . LYS A 1 192 ? 4.537 -14.874 -53.409 1.00 58.78 192 LYS A C 1
ATOM 1516 O O . LYS A 1 192 ? 4.609 -15.183 -52.223 1.00 58.78 192 LYS A O 1
ATOM 1521 N N . PRO A 1 193 ? 4.652 -13.605 -53.832 1.00 58.34 193 PRO A N 1
ATOM 1522 C CA . PRO A 1 193 ? 4.800 -12.492 -52.907 1.00 58.34 193 PRO A CA 1
ATOM 1523 C C . PRO A 1 193 ? 3.512 -12.331 -52.092 1.00 58.34 193 PRO A C 1
ATOM 1525 O O . PRO A 1 193 ? 2.475 -11.933 -52.617 1.00 58.34 193 PRO A O 1
ATOM 1528 N N . GLU A 1 194 ? 3.589 -12.662 -50.808 1.00 64.69 194 GLU A N 1
ATOM 1529 C CA . GLU A 1 194 ? 2.546 -12.420 -49.813 1.00 64.69 194 GLU A CA 1
ATOM 1530 C C . GLU A 1 194 ? 3.113 -11.535 -48.699 1.00 64.69 194 GLU A C 1
ATOM 1532 O O . GLU A 1 194 ? 4.329 -11.454 -48.512 1.00 64.69 194 GLU A O 1
ATOM 1537 N N . ASN A 1 195 ? 2.239 -10.856 -47.953 1.00 62.66 195 ASN A N 1
ATOM 1538 C CA . ASN A 1 195 ? 2.646 -10.059 -46.798 1.00 62.66 195 ASN A CA 1
ATOM 1539 C C . ASN A 1 195 ? 3.172 -10.991 -45.693 1.00 62.66 195 ASN A C 1
ATOM 1541 O O . ASN A 1 195 ? 2.397 -11.520 -44.896 1.00 62.66 195 ASN A O 1
ATOM 1545 N N . MET A 1 196 ? 4.489 -11.197 -45.653 1.00 66.12 196 MET A N 1
ATOM 1546 C CA . MET A 1 196 ? 5.152 -12.024 -44.646 1.00 66.12 196 MET A CA 1
ATOM 1547 C C . MET A 1 196 ? 5.297 -11.237 -43.339 1.00 66.12 196 MET A C 1
ATOM 1549 O O . MET A 1 196 ? 5.879 -10.152 -43.314 1.00 66.12 196 MET A O 1
ATOM 1553 N N . ARG A 1 197 ? 4.761 -11.778 -42.241 1.00 70.50 197 ARG A N 1
ATOM 1554 C CA . ARG A 1 197 ? 5.007 -11.257 -40.890 1.00 70.50 197 ARG A CA 1
ATOM 1555 C C . ARG A 1 197 ? 6.309 -11.861 -40.390 1.00 70.50 197 ARG A C 1
ATOM 1557 O O . ARG A 1 197 ? 6.358 -13.068 -40.216 1.00 70.50 197 ARG A O 1
ATOM 1564 N N . LEU A 1 198 ? 7.330 -11.033 -40.187 1.00 72.56 198 LEU A N 1
ATOM 1565 C CA . LEU A 1 198 ? 8.631 -11.479 -39.695 1.00 72.56 198 LEU A CA 1
ATOM 1566 C C . LEU A 1 198 ? 8.569 -11.707 -38.181 1.00 72.56 198 LEU A C 1
ATOM 1568 O O . LEU A 1 198 ? 8.273 -10.773 -37.434 1.00 72.56 198 LEU A O 1
ATOM 1572 N N . ALA A 1 199 ? 8.876 -12.923 -37.739 1.00 76.44 199 ALA A N 1
ATOM 1573 C CA . ALA A 1 199 ? 9.063 -13.267 -36.337 1.00 76.44 199 ALA A CA 1
ATOM 1574 C C . ALA A 1 199 ? 10.549 -13.546 -36.028 1.00 76.44 199 ALA A C 1
ATOM 1576 O O . ALA A 1 199 ? 11.291 -14.006 -36.904 1.00 76.44 199 ALA A O 1
ATOM 1577 N N . PRO A 1 200 ? 11.014 -13.270 -34.796 1.00 74.44 200 PRO A N 1
ATOM 1578 C CA . PRO A 1 200 ? 12.385 -13.563 -34.385 1.00 74.44 200 PRO A CA 1
ATOM 1579 C C . PRO A 1 200 ? 12.692 -15.064 -34.507 1.00 74.44 200 PRO A C 1
ATOM 1581 O O . PRO A 1 200 ? 11.899 -15.897 -34.076 1.00 74.44 200 PRO A O 1
ATOM 1584 N N . GLY A 1 201 ? 13.847 -15.415 -35.079 1.00 72.88 201 GLY A N 1
ATOM 1585 C CA . GLY A 1 201 ? 14.309 -16.803 -35.226 1.00 72.88 201 GLY A CA 1
ATOM 1586 C C . GLY A 1 201 ? 13.671 -17.620 -36.360 1.00 72.88 201 GLY A C 1
ATOM 1587 O O . GLY A 1 201 ? 14.095 -18.753 -36.597 1.00 72.88 201 GLY A O 1
ATOM 1588 N N . GLU A 1 202 ? 12.705 -17.068 -37.097 1.00 76.94 202 GLU A N 1
ATOM 1589 C CA . GLU A 1 202 ? 12.097 -17.745 -38.246 1.00 76.94 202 GLU A CA 1
ATOM 1590 C C . GLU A 1 202 ? 12.903 -17.555 -39.540 1.00 76.94 202 GLU A C 1
ATOM 1592 O O . GLU A 1 202 ? 13.544 -16.525 -39.772 1.00 76.94 202 GLU A O 1
ATOM 1597 N N . GLY A 1 203 ? 12.876 -18.593 -40.380 1.00 75.94 203 GLY A N 1
ATOM 1598 C CA . GLY A 1 203 ? 13.554 -18.625 -41.669 1.00 75.94 203 GLY A CA 1
ATOM 1599 C C . GLY A 1 203 ? 12.603 -18.313 -42.814 1.00 75.94 203 GLY A C 1
ATOM 1600 O O . GLY A 1 203 ? 11.683 -19.095 -43.063 1.00 75.94 203 GLY A O 1
ATOM 1601 N N . TYR A 1 204 ? 12.856 -17.237 -43.559 1.00 75.06 204 TYR A N 1
ATOM 1602 C CA . TYR A 1 204 ? 12.022 -16.857 -44.699 1.00 75.06 204 TYR A CA 1
ATOM 1603 C C . TYR A 1 204 ? 12.704 -17.150 -46.042 1.00 75.06 204 TYR A C 1
ATOM 1605 O O . TYR A 1 204 ? 13.844 -16.740 -46.282 1.00 75.06 204 TYR A O 1
ATOM 1613 N N . PRO A 1 205 ? 12.015 -17.853 -46.949 1.00 70.62 205 PRO A N 1
ATOM 1614 C CA . PRO A 1 205 ? 12.536 -18.132 -48.275 1.00 70.62 205 PRO A CA 1
ATOM 1615 C C . PRO A 1 205 ? 12.444 -16.904 -49.208 1.00 70.62 205 PRO A C 1
ATOM 1617 O O . PRO A 1 205 ? 11.357 -16.369 -49.413 1.00 70.62 205 PRO A O 1
ATOM 1620 N N . LEU A 1 206 ? 13.555 -16.491 -49.831 1.00 72.88 206 LEU A N 1
ATOM 1621 C CA . LEU A 1 206 ? 13.638 -15.376 -50.795 1.00 72.88 206 LEU A CA 1
ATOM 1622 C C . LEU A 1 206 ? 14.406 -15.754 -52.069 1.00 72.88 206 LEU A C 1
ATOM 1624 O O . LEU A 1 206 ? 15.263 -16.632 -52.040 1.00 72.88 206 LEU A O 1
ATOM 1628 N N . GLN A 1 207 ? 14.120 -15.083 -53.192 1.00 68.56 207 GLN A N 1
ATOM 1629 C CA . GLN A 1 207 ? 14.788 -15.356 -54.474 1.00 68.56 207 GLN A CA 1
ATOM 1630 C C . GLN A 1 207 ? 16.265 -14.942 -54.452 1.00 68.56 207 GLN A C 1
ATOM 1632 O O . GLN A 1 207 ? 17.112 -15.769 -54.793 1.00 68.56 207 GLN A O 1
ATOM 1637 N N . ASP A 1 208 ? 16.572 -13.728 -53.977 1.00 70.44 208 ASP A N 1
ATOM 1638 C CA . ASP A 1 208 ? 17.939 -13.269 -53.721 1.00 70.44 208 ASP A CA 1
ATOM 1639 C C . ASP A 1 208 ? 18.055 -12.610 -52.326 1.00 70.44 208 ASP A C 1
ATOM 1641 O O . ASP A 1 208 ? 17.923 -11.389 -52.179 1.00 70.44 208 ASP A O 1
ATOM 1645 N N . PRO A 1 209 ? 18.388 -13.397 -51.278 1.00 67.62 209 PRO A N 1
ATOM 1646 C CA . PRO A 1 209 ? 18.451 -12.928 -49.887 1.00 67.62 209 PRO A CA 1
ATOM 1647 C C . PRO A 1 209 ? 19.346 -11.703 -49.630 1.00 67.62 209 PRO A C 1
ATOM 1649 O O . PRO A 1 209 ? 19.147 -10.999 -48.647 1.00 67.62 209 PRO A O 1
ATOM 1652 N N . GLN A 1 210 ? 20.344 -11.446 -50.485 1.00 65.88 210 GLN A N 1
ATOM 1653 C CA . GLN A 1 210 ? 21.297 -10.339 -50.316 1.00 65.88 210 GLN A CA 1
ATOM 1654 C C . GLN A 1 210 ? 20.822 -8.993 -50.878 1.00 65.88 210 GLN A C 1
ATOM 1656 O O . GLN A 1 210 ? 21.374 -7.963 -50.500 1.00 65.88 210 GLN A O 1
ATOM 1661 N N . ARG A 1 211 ? 19.872 -8.981 -51.819 1.00 71.38 211 ARG A N 1
ATOM 1662 C CA . ARG A 1 211 ? 19.435 -7.755 -52.516 1.00 71.38 211 ARG A CA 1
ATOM 1663 C C . ARG A 1 211 ? 17.977 -7.405 -52.248 1.00 71.38 211 ARG A C 1
ATOM 1665 O O . ARG A 1 211 ? 17.627 -6.233 -52.342 1.00 71.38 211 ARG A O 1
ATOM 1672 N N . ASP A 1 212 ? 17.172 -8.395 -51.873 1.00 65.56 212 ASP A N 1
ATOM 1673 C CA . ASP A 1 212 ? 15.736 -8.224 -51.648 1.00 65.56 212 ASP A CA 1
ATOM 1674 C C . ASP A 1 212 ? 15.406 -7.768 -50.217 1.00 65.56 212 ASP A C 1
ATOM 1676 O O . ASP A 1 212 ? 14.335 -7.213 -49.972 1.00 65.56 212 ASP A O 1
ATOM 1680 N N . VAL A 1 213 ? 16.325 -7.965 -49.264 1.00 67.25 213 VAL A N 1
ATOM 1681 C CA . VAL A 1 213 ? 16.136 -7.581 -47.859 1.00 67.25 213 VAL A CA 1
ATOM 1682 C C . VAL A 1 213 ? 16.987 -6.369 -47.528 1.00 67.25 213 VAL A C 1
ATOM 1684 O O . VAL A 1 213 ? 18.209 -6.458 -47.415 1.00 67.25 213 VAL A O 1
ATOM 1687 N N . PHE A 1 214 ? 16.330 -5.234 -47.313 1.00 68.50 214 PHE A N 1
ATOM 1688 C CA . PHE A 1 214 ? 16.960 -4.056 -46.737 1.00 68.50 214 PHE A CA 1
ATOM 1689 C C . PHE A 1 214 ? 16.472 -3.871 -45.303 1.00 68.50 214 PHE A C 1
ATOM 1691 O O . PHE A 1 214 ? 15.369 -3.376 -45.070 1.00 68.50 214 PHE A O 1
ATOM 1698 N N . PHE A 1 215 ? 17.307 -4.245 -44.333 1.00 67.12 215 PHE A N 1
ATOM 1699 C CA . PHE A 1 215 ? 17.119 -3.765 -42.972 1.00 67.12 215 PHE A CA 1
ATOM 1700 C C . PHE A 1 215 ? 17.733 -2.368 -42.869 1.00 67.12 215 PHE A C 1
ATOM 1702 O O . PHE A 1 215 ? 18.946 -2.236 -43.074 1.00 67.12 215 PHE A O 1
ATOM 1709 N N . PRO A 1 216 ? 16.960 -1.321 -42.524 1.00 65.38 216 PRO A N 1
ATOM 1710 C CA . PRO A 1 216 ? 17.580 -0.108 -42.017 1.00 65.38 216 PRO A CA 1
ATOM 1711 C C . PRO A 1 216 ? 18.425 -0.531 -40.816 1.00 65.38 216 PRO A C 1
ATOM 1713 O O . PRO A 1 216 ? 17.918 -1.226 -39.936 1.00 65.38 216 PRO A O 1
ATOM 1716 N N . GLN A 1 217 ? 19.723 -0.207 -40.818 1.00 64.56 217 GLN A N 1
ATOM 1717 C CA . GLN A 1 217 ? 20.621 -0.601 -39.733 1.00 64.56 217 GLN A CA 1
ATOM 1718 C C . GLN A 1 217 ? 19.983 -0.197 -38.403 1.00 64.56 217 GLN A C 1
ATOM 1720 O O . GLN A 1 217 ? 19.851 0.994 -38.116 1.00 64.56 217 GLN A O 1
ATOM 1725 N N . ALA A 1 218 ? 19.546 -1.187 -37.619 1.00 59.00 218 ALA A N 1
ATOM 1726 C CA . ALA A 1 218 ? 19.020 -0.965 -36.286 1.00 59.00 218 ALA A CA 1
ATOM 1727 C C . ALA A 1 218 ? 20.177 -0.400 -35.462 1.00 59.00 218 ALA A C 1
ATOM 1729 O O . ALA A 1 218 ? 21.093 -1.121 -35.069 1.00 59.00 218 ALA A O 1
ATOM 1730 N N . ASN A 1 219 ? 20.202 0.925 -35.335 1.00 59.84 219 ASN A N 1
ATOM 1731 C CA . ASN A 1 219 ? 21.352 1.660 -34.846 1.00 59.84 219 ASN A CA 1
ATOM 1732 C C . ASN A 1 219 ? 21.725 1.147 -33.445 1.00 59.84 219 ASN A C 1
ATOM 1734 O O . ASN A 1 219 ? 20.937 1.255 -32.504 1.00 59.84 219 ASN A O 1
ATOM 1738 N N . PHE A 1 220 ? 22.932 0.589 -33.305 1.00 57.41 220 PHE A N 1
ATOM 1739 C CA . PHE A 1 220 ? 23.449 0.025 -32.051 1.00 57.41 220 PHE A CA 1
ATOM 1740 C C . PHE A 1 220 ? 23.455 1.041 -30.899 1.00 57.41 220 PHE A C 1
ATOM 1742 O O . PHE A 1 220 ? 23.460 0.660 -29.732 1.00 57.41 220 PHE A O 1
ATOM 1749 N N . GLN A 1 221 ? 23.387 2.334 -31.219 1.00 63.62 221 GLN A N 1
ATOM 1750 C CA . GLN A 1 221 ? 23.303 3.410 -30.239 1.00 63.62 221 GLN A CA 1
ATOM 1751 C C . GLN A 1 221 ? 21.990 3.433 -29.443 1.00 63.62 221 GLN A C 1
ATOM 1753 O O . GLN A 1 221 ? 21.996 3.945 -28.330 1.00 63.62 221 GLN A O 1
ATOM 1758 N N . ALA A 1 222 ? 20.884 2.880 -29.956 1.00 64.75 222 ALA A N 1
ATOM 1759 C CA . ALA A 1 222 ? 19.591 2.936 -29.265 1.00 64.75 222 ALA A CA 1
ATOM 1760 C C . ALA A 1 222 ? 19.563 2.084 -27.979 1.00 64.75 222 ALA A C 1
ATOM 1762 O O . ALA A 1 222 ? 18.998 2.497 -26.972 1.00 64.75 222 ALA A O 1
ATOM 1763 N N . GLU A 1 223 ? 20.235 0.930 -27.983 1.00 69.88 223 GLU A N 1
ATOM 1764 C CA . GLU A 1 223 ? 20.339 0.051 -26.808 1.00 69.88 223 GLU A CA 1
ATOM 1765 C C . GLU A 1 223 ? 21.313 0.620 -25.768 1.00 69.88 223 GLU A C 1
ATOM 1767 O O . GLU A 1 223 ? 21.019 0.651 -24.576 1.00 69.88 223 GLU A O 1
ATOM 1772 N N . THR A 1 224 ? 22.447 1.166 -26.221 1.00 76.94 224 THR A N 1
ATOM 1773 C CA . THR A 1 224 ? 23.379 1.892 -25.345 1.00 76.94 224 THR A CA 1
ATOM 1774 C C . THR A 1 224 ? 22.719 3.126 -24.729 1.00 76.94 224 THR A C 1
ATOM 1776 O O . THR A 1 224 ? 22.939 3.419 -23.557 1.00 76.94 224 THR A O 1
ATOM 1779 N N . PHE A 1 225 ? 21.880 3.836 -25.488 1.00 77.50 225 PHE A N 1
ATOM 1780 C CA . PHE A 1 225 ? 21.076 4.941 -24.976 1.00 77.50 225 PHE A CA 1
ATOM 1781 C C . PHE A 1 225 ? 20.088 4.468 -23.904 1.00 77.50 225 PHE A C 1
ATOM 1783 O O . PHE A 1 225 ? 20.054 5.071 -22.837 1.00 77.50 225 PHE A O 1
ATOM 1790 N N . GLY A 1 226 ? 19.361 3.368 -24.137 1.00 74.81 226 GLY A N 1
ATOM 1791 C CA . GLY A 1 226 ? 18.432 2.787 -23.160 1.00 74.81 226 GLY A CA 1
ATOM 1792 C C . GLY A 1 226 ? 19.111 2.398 -21.843 1.00 74.81 226 GLY A C 1
ATOM 1793 O O . GLY A 1 226 ? 18.670 2.812 -20.775 1.00 74.81 226 GLY A O 1
ATOM 1794 N N . ILE A 1 227 ? 20.245 1.694 -21.902 1.00 82.94 227 ILE A N 1
ATOM 1795 C CA . ILE A 1 227 ? 21.012 1.290 -20.707 1.00 82.94 227 ILE A CA 1
ATOM 1796 C C . ILE A 1 227 ? 21.584 2.507 -19.961 1.00 82.94 227 ILE A C 1
ATOM 1798 O O . ILE A 1 227 ? 21.540 2.572 -18.727 1.00 82.94 227 ILE A O 1
ATOM 1802 N N . ASN A 1 228 ? 22.094 3.502 -20.692 1.00 83.75 228 ASN A N 1
ATOM 1803 C CA . ASN A 1 228 ? 22.590 4.738 -20.087 1.00 83.75 228 ASN A CA 1
ATOM 1804 C C . ASN A 1 228 ? 21.453 5.536 -19.437 1.00 83.75 228 ASN A C 1
ATOM 1806 O O . ASN A 1 228 ? 21.629 6.066 -18.342 1.00 83.75 228 ASN A O 1
ATOM 1810 N N . LEU A 1 229 ? 20.282 5.590 -20.076 1.00 81.62 229 LEU A N 1
ATOM 1811 C CA . LEU A 1 229 ? 19.106 6.264 -19.540 1.00 81.62 229 LEU A CA 1
ATOM 1812 C C . LEU A 1 229 ? 18.601 5.568 -18.273 1.00 81.62 229 LEU A C 1
ATOM 1814 O O . LEU A 1 229 ? 18.366 6.247 -17.281 1.00 81.62 229 LEU A O 1
ATOM 1818 N N . LEU A 1 230 ? 18.532 4.233 -18.254 1.00 83.94 230 LEU A N 1
ATOM 1819 C CA . LEU A 1 230 ? 18.198 3.460 -17.050 1.00 83.94 230 LEU A CA 1
ATOM 1820 C C . LEU A 1 230 ? 19.173 3.743 -15.898 1.00 83.94 230 LEU A C 1
ATOM 1822 O O . LEU A 1 230 ? 18.748 3.930 -14.761 1.00 83.94 230 LEU A O 1
ATOM 1826 N N . THR A 1 231 ? 20.470 3.852 -16.193 1.00 85.19 231 THR A N 1
ATOM 1827 C CA . THR A 1 231 ? 21.488 4.202 -15.186 1.00 85.19 231 THR A CA 1
ATOM 1828 C C . THR A 1 231 ? 21.259 5.604 -14.609 1.00 85.19 231 THR A C 1
ATOM 1830 O O . THR A 1 231 ? 21.354 5.795 -13.399 1.00 85.19 231 THR A O 1
ATOM 1833 N N . VAL A 1 232 ? 20.922 6.589 -15.448 1.00 86.00 232 VAL A N 1
ATOM 1834 C CA . VAL A 1 232 ? 20.608 7.957 -14.996 1.00 86.00 232 VAL A CA 1
ATOM 1835 C C . VAL A 1 232 ? 19.309 7.990 -14.185 1.00 86.00 232 VAL A C 1
ATOM 1837 O O . VAL A 1 232 ? 19.256 8.644 -13.147 1.00 86.00 232 VAL A O 1
ATOM 1840 N N . MET A 1 233 ? 18.279 7.255 -14.609 1.00 84.44 233 MET A N 1
ATOM 1841 C CA . MET A 1 233 ? 17.002 7.184 -13.891 1.00 84.44 233 MET A CA 1
ATOM 1842 C C . MET A 1 233 ? 17.156 6.519 -12.521 1.00 84.44 233 MET A C 1
ATOM 1844 O O . MET A 1 233 ? 16.599 7.018 -11.546 1.00 84.44 233 MET A O 1
ATOM 1848 N N . SER A 1 234 ? 17.978 5.472 -12.414 1.00 82.88 234 SER A N 1
ATOM 1849 C CA . SER A 1 234 ? 18.342 4.868 -11.126 1.00 82.88 234 SER A CA 1
ATOM 1850 C C . SER A 1 234 ? 19.073 5.865 -10.217 1.00 82.88 234 SER A C 1
ATOM 1852 O O . SER A 1 234 ? 18.752 5.957 -9.038 1.00 82.88 234 SER A O 1
ATOM 1854 N N . GLN A 1 235 ? 19.975 6.698 -10.749 1.00 82.38 235 GLN A N 1
ATOM 1855 C CA . GLN A 1 235 ? 20.616 7.761 -9.958 1.00 82.38 235 GLN A CA 1
ATOM 1856 C C . GLN A 1 235 ? 19.613 8.825 -9.488 1.00 82.38 235 GLN A C 1
ATOM 1858 O O . GLN A 1 235 ? 19.718 9.338 -8.375 1.00 82.38 235 GLN A O 1
ATOM 1863 N N . TRP A 1 236 ? 18.627 9.176 -10.317 1.00 82.06 236 TRP A N 1
ATOM 1864 C CA . TRP A 1 236 ? 17.565 10.106 -9.923 1.00 82.06 236 TRP A CA 1
ATOM 1865 C C . TRP A 1 236 ? 16.655 9.517 -8.845 1.00 82.06 236 TRP A C 1
ATOM 1867 O O . TRP A 1 236 ? 16.236 10.247 -7.947 1.00 82.06 236 TRP A O 1
ATOM 1877 N N . GLN A 1 237 ? 16.408 8.207 -8.883 1.00 80.12 237 GLN A N 1
ATOM 1878 C CA . GLN A 1 237 ? 15.706 7.492 -7.819 1.00 80.12 237 GLN A CA 1
ATOM 1879 C C . GLN A 1 237 ? 16.486 7.513 -6.510 1.00 80.12 237 GLN A C 1
ATOM 1881 O O . GLN A 1 237 ? 15.899 7.851 -5.487 1.00 80.12 237 GLN A O 1
ATOM 1886 N N . ASP A 1 238 ? 17.792 7.254 -6.533 1.00 77.25 238 ASP A N 1
ATOM 1887 C CA . ASP A 1 238 ? 18.644 7.331 -5.338 1.00 77.25 238 ASP A CA 1
ATOM 1888 C C . ASP A 1 238 ? 18.643 8.749 -4.738 1.00 77.25 238 ASP A C 1
ATOM 1890 O O . ASP A 1 238 ? 18.607 8.941 -3.520 1.00 77.25 238 ASP A O 1
ATOM 1894 N N . HIS A 1 239 ? 18.621 9.783 -5.587 1.00 77.38 239 HIS A N 1
ATOM 1895 C CA . HIS A 1 239 ? 18.493 11.172 -5.139 1.00 77.38 239 HIS A CA 1
ATOM 1896 C C . HIS A 1 239 ? 17.118 11.502 -4.539 1.00 77.38 239 HIS A C 1
ATOM 1898 O O . HIS A 1 239 ? 17.036 12.367 -3.657 1.00 77.38 239 HIS A O 1
ATOM 1904 N N . LEU A 1 240 ? 16.054 10.850 -5.013 1.00 73.56 240 LEU A N 1
ATOM 1905 C CA . LEU A 1 240 ? 14.681 11.074 -4.562 1.00 73.56 240 LEU A CA 1
ATOM 1906 C C . LEU A 1 240 ? 14.366 10.299 -3.278 1.00 73.56 240 LEU A C 1
ATOM 1908 O O . LEU A 1 240 ? 13.809 10.871 -2.345 1.00 73.56 240 LEU A O 1
ATOM 1912 N N . THR A 1 241 ? 14.770 9.032 -3.198 1.00 72.69 241 THR A N 1
ATOM 1913 C CA . THR A 1 241 ? 14.607 8.191 -2.002 1.00 72.69 241 THR A CA 1
ATOM 1914 C C . THR A 1 241 ? 15.608 8.536 -0.914 1.00 72.69 241 THR A C 1
ATOM 1916 O O . THR A 1 241 ? 15.439 8.124 0.229 1.00 72.69 241 THR A O 1
ATOM 1919 N N . THR A 1 242 ? 16.651 9.297 -1.255 1.00 69.31 242 THR A N 1
ATOM 1920 C CA . THR A 1 242 ? 17.818 9.588 -0.415 1.00 69.31 242 THR A CA 1
ATOM 1921 C C . THR A 1 242 ? 18.606 8.355 0.003 1.00 69.31 242 THR A C 1
ATOM 1923 O O . THR A 1 242 ? 19.620 8.527 0.666 1.00 69.31 242 THR A O 1
ATOM 1926 N N . ILE A 1 243 ? 18.201 7.161 -0.440 1.00 67.00 243 ILE A N 1
ATOM 1927 C CA . ILE A 1 243 ? 18.862 5.884 -0.204 1.00 67.00 243 ILE A CA 1
ATOM 1928 C C . ILE A 1 243 ? 19.936 5.745 -1.280 1.00 67.00 243 ILE A C 1
ATOM 1930 O O . ILE 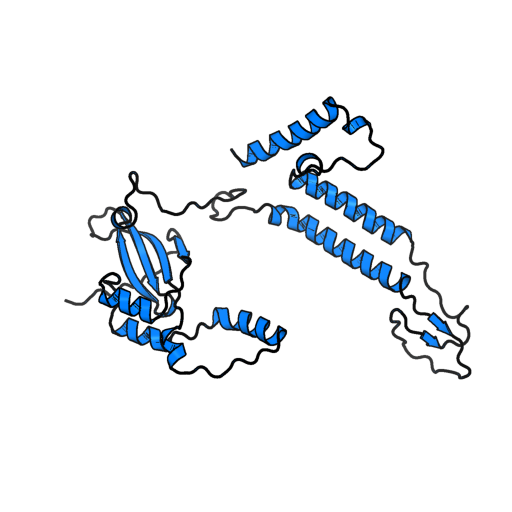A 1 243 ? 19.700 5.232 -2.367 1.00 67.00 243 ILE A O 1
ATOM 1934 N N . GLY A 1 244 ? 21.128 6.263 -0.995 1.00 61.69 244 GLY A N 1
ATOM 1935 C CA . GLY A 1 244 ? 22.288 6.036 -1.853 1.00 61.69 244 GLY A CA 1
ATOM 1936 C C . GLY A 1 244 ? 22.940 4.674 -1.573 1.00 61.69 244 GLY A C 1
ATOM 1937 O O . GLY A 1 244 ? 22.858 4.181 -0.444 1.00 61.69 244 GLY A O 1
ATOM 1938 N N . PRO A 1 245 ? 23.703 4.101 -2.522 1.00 60.25 245 PRO A N 1
ATOM 1939 C CA . PRO A 1 245 ? 24.427 2.841 -2.313 1.00 60.25 245 PRO A CA 1
ATOM 1940 C C . PRO A 1 245 ? 25.365 2.897 -1.095 1.00 60.25 245 PRO A C 1
ATOM 1942 O O . PRO A 1 245 ? 25.484 1.926 -0.355 1.00 60.25 245 PRO A O 1
ATOM 1945 N N . LEU A 1 246 ? 25.939 4.071 -0.799 1.00 62.16 246 LEU A N 1
ATOM 1946 C CA . LEU A 1 246 ? 26.797 4.283 0.372 1.00 62.16 246 LEU A CA 1
ATOM 1947 C C . LEU A 1 246 ? 26.061 4.089 1.712 1.00 62.16 246 LEU A C 1
ATOM 1949 O O . LEU A 1 246 ? 26.683 3.693 2.692 1.00 62.16 246 LEU A O 1
ATOM 1953 N N . GLN A 1 247 ? 24.754 4.356 1.763 1.00 60.25 247 GLN A N 1
ATOM 1954 C CA . GLN A 1 247 ? 23.939 4.184 2.971 1.00 60.25 247 GLN A CA 1
ATOM 1955 C C . GLN A 1 247 ? 23.487 2.733 3.166 1.00 60.25 247 GLN A C 1
ATOM 1957 O O . GLN A 1 247 ? 23.272 2.305 4.295 1.00 60.25 247 GLN A O 1
ATOM 1962 N N . VAL A 1 248 ? 23.389 1.969 2.074 1.00 61.28 248 VAL A N 1
ATOM 1963 C CA . VAL A 1 248 ? 23.048 0.535 2.074 1.00 61.28 248 VAL A CA 1
ATOM 1964 C C . VAL A 1 248 ? 24.300 -0.348 2.249 1.00 61.28 248 VAL A C 1
ATOM 1966 O O . VAL A 1 248 ? 24.200 -1.560 2.412 1.00 61.28 248 VAL A O 1
ATOM 1969 N N . GLY A 1 249 ? 25.494 0.256 2.295 1.00 59.19 249 GLY A N 1
ATOM 1970 C CA . GLY A 1 249 ? 26.769 -0.439 2.508 1.00 59.19 249 GLY A CA 1
ATOM 1971 C C . GLY A 1 249 ? 27.501 -0.831 1.222 1.00 59.19 249 GLY A C 1
ATOM 1972 O O . GLY A 1 249 ? 28.551 -1.472 1.286 1.00 59.19 249 GLY A O 1
ATOM 1973 N N . ASP A 1 250 ? 27.002 -0.408 0.061 1.00 67.44 250 ASP A N 1
ATOM 1974 C CA . ASP A 1 250 ? 27.669 -0.599 -1.218 1.00 67.44 250 ASP A CA 1
ATOM 1975 C C . ASP A 1 250 ? 28.748 0.466 -1.441 1.00 67.44 250 ASP A C 1
ATOM 1977 O O . ASP A 1 250 ? 28.509 1.675 -1.517 1.00 67.44 250 ASP A O 1
ATOM 1981 N N . VAL A 1 251 ? 29.985 -0.000 -1.596 1.00 61.91 251 VAL A N 1
ATOM 1982 C CA . VAL A 1 251 ? 31.111 0.841 -2.007 1.00 61.91 251 VAL A CA 1
ATOM 1983 C C . VAL A 1 251 ? 30.993 1.172 -3.501 1.00 61.91 251 VAL A C 1
ATOM 1985 O O . VAL A 1 251 ? 30.905 0.245 -4.313 1.00 61.91 251 VAL A O 1
ATOM 1988 N N . PRO A 1 252 ? 31.080 2.457 -3.907 1.00 56.09 252 PRO A N 1
ATOM 1989 C CA . PRO A 1 252 ? 31.015 2.857 -5.311 1.00 56.09 252 PRO A CA 1
ATOM 1990 C C . PRO A 1 252 ? 32.026 2.082 -6.175 1.00 56.09 252 PRO A C 1
ATOM 1992 O O . PRO A 1 252 ? 33.248 2.208 -6.011 1.00 56.09 252 PRO A O 1
ATOM 1995 N N . LYS A 1 253 ? 31.524 1.259 -7.104 1.00 56.25 253 LYS A N 1
ATOM 1996 C CA . LYS A 1 253 ? 32.344 0.510 -8.067 1.00 56.25 253 LYS A CA 1
ATOM 1997 C C . LYS A 1 253 ? 32.620 1.392 -9.288 1.00 56.25 253 LYS A C 1
ATOM 1999 O O . LYS A 1 253 ? 31.824 1.470 -10.212 1.00 56.25 253 LYS A O 1
ATOM 2004 N N . GLY A 1 254 ? 33.766 2.071 -9.279 1.00 56.00 254 GLY A N 1
ATOM 2005 C CA . GLY A 1 254 ? 34.268 2.873 -10.399 1.00 56.00 254 GLY A CA 1
ATOM 2006 C C . GLY A 1 254 ? 35.567 3.601 -10.041 1.00 56.00 254 GLY A C 1
ATOM 2007 O O . GLY A 1 254 ? 35.874 3.775 -8.863 1.00 56.00 254 GLY A O 1
ATOM 2008 N N . LYS A 1 255 ? 36.338 4.052 -11.043 1.00 47.22 255 LYS A N 1
ATOM 2009 C CA . LYS A 1 255 ? 37.616 4.793 -10.893 1.00 47.22 255 LYS A CA 1
ATOM 2010 C C . LYS A 1 255 ? 37.472 6.195 -10.255 1.00 47.22 255 LYS A C 1
ATOM 2012 O O . LYS A 1 255 ? 38.328 7.051 -10.452 1.00 47.22 255 LYS A O 1
ATOM 2017 N N . SER A 1 256 ? 36.419 6.460 -9.483 1.00 47.81 256 SER A N 1
ATOM 2018 C CA . SER A 1 256 ? 36.257 7.726 -8.763 1.00 47.81 256 SER A CA 1
ATOM 2019 C C . SER A 1 256 ? 36.902 7.627 -7.378 1.00 47.81 256 SER A C 1
ATOM 2021 O O . SER A 1 256 ? 36.252 7.414 -6.357 1.00 47.81 256 SER A O 1
ATOM 2023 N N . SER A 1 257 ? 38.232 7.757 -7.358 1.00 49.47 257 SER A N 1
ATOM 2024 C CA . SER A 1 257 ? 39.061 7.773 -6.142 1.00 49.47 257 SER A CA 1
ATOM 2025 C C . SER A 1 257 ? 38.757 8.960 -5.212 1.00 49.47 257 SER A C 1
ATOM 2027 O O . SER A 1 257 ? 39.159 8.942 -4.052 1.00 49.47 257 SER A O 1
ATOM 2029 N N . ALA A 1 258 ? 38.043 9.984 -5.693 1.00 51.75 258 ALA A N 1
ATOM 2030 C CA . ALA A 1 258 ? 37.714 11.184 -4.924 1.00 51.75 258 ALA A CA 1
ATOM 2031 C C . ALA A 1 258 ? 36.623 10.937 -3.864 1.00 51.75 258 ALA A C 1
ATOM 2033 O O . ALA A 1 258 ? 36.672 11.521 -2.783 1.00 51.75 258 ALA A O 1
ATOM 2034 N N . LEU A 1 259 ? 35.695 10.009 -4.124 1.00 51.69 259 LEU A N 1
ATOM 2035 C CA . LEU A 1 259 ? 34.620 9.636 -3.192 1.00 51.69 259 LEU A CA 1
ATOM 2036 C C . LEU A 1 259 ? 35.076 8.671 -2.083 1.00 51.69 259 LEU A C 1
ATOM 2038 O O . LEU A 1 259 ? 34.321 8.427 -1.154 1.00 51.69 259 LEU A O 1
ATOM 2042 N N . ARG A 1 260 ? 36.312 8.150 -2.148 1.00 56.44 260 ARG A N 1
ATOM 2043 C CA . ARG A 1 260 ? 36.933 7.335 -1.079 1.00 56.44 260 ARG A CA 1
ATOM 2044 C C . ARG A 1 260 ? 37.725 8.166 -0.066 1.00 56.44 260 ARG A C 1
ATOM 2046 O O . ARG A 1 260 ? 38.337 7.612 0.841 1.00 56.44 260 ARG A O 1
ATOM 2053 N N . THR A 1 261 ? 37.755 9.488 -0.230 1.00 62.94 261 THR A N 1
ATOM 2054 C CA . THR A 1 261 ? 38.348 10.385 0.763 1.00 62.94 261 THR A CA 1
ATOM 2055 C C . THR A 1 261 ? 37.366 10.576 1.916 1.00 62.94 261 THR A C 1
ATOM 2057 O O . THR A 1 261 ? 36.163 10.710 1.693 1.00 62.94 261 THR A O 1
ATOM 2060 N N . VAL A 1 262 ? 37.871 10.602 3.153 1.00 58.72 262 VAL A N 1
ATOM 2061 C CA . VAL A 1 262 ? 37.052 10.768 4.370 1.00 58.72 262 VAL A CA 1
ATOM 2062 C C . VAL A 1 262 ? 36.132 11.993 4.265 1.00 58.72 262 VAL A C 1
ATOM 2064 O O . VAL A 1 262 ? 34.972 11.909 4.648 1.00 58.72 262 VAL A O 1
ATOM 2067 N N . GLY A 1 263 ? 36.613 13.083 3.650 1.00 65.00 263 GLY A N 1
ATOM 2068 C CA . GLY A 1 263 ? 35.826 14.297 3.405 1.00 65.00 263 GLY A CA 1
ATOM 2069 C C . GLY A 1 263 ? 34.717 14.139 2.354 1.00 65.00 263 GLY A C 1
ATOM 2070 O O . GLY A 1 263 ? 33.624 14.669 2.528 1.00 65.00 263 GLY A O 1
ATOM 2071 N N . GLY A 1 264 ? 34.959 13.380 1.280 1.00 63.66 264 GLY A N 1
ATOM 2072 C CA . GLY A 1 264 ? 33.937 13.091 0.268 1.00 63.66 264 GLY A CA 1
ATOM 2073 C C . GLY A 1 264 ? 32.824 12.193 0.811 1.00 63.66 264 GLY A C 1
ATOM 2074 O O . GLY A 1 264 ? 31.646 12.474 0.597 1.00 63.66 264 GLY A O 1
ATOM 2075 N N . MET A 1 265 ? 33.185 11.160 1.581 1.00 62.47 265 MET A N 1
ATOM 2076 C CA . MET A 1 265 ? 32.202 10.287 2.233 1.00 62.47 265 MET A CA 1
ATOM 2077 C C . MET A 1 265 ? 31.410 11.024 3.314 1.00 62.47 265 MET A C 1
ATOM 2079 O O . MET A 1 265 ? 30.198 10.844 3.388 1.00 62.47 265 MET A O 1
ATOM 2083 N N . SER A 1 266 ? 32.051 11.886 4.115 1.00 63.81 266 SER A N 1
ATOM 2084 C CA . SER A 1 266 ? 31.351 12.646 5.156 1.00 63.81 266 SER A CA 1
ATOM 2085 C C . SER A 1 266 ? 30.358 13.649 4.573 1.00 63.81 266 SER A C 1
ATOM 2087 O O . SER A 1 266 ? 29.293 13.842 5.145 1.00 63.81 266 SER A O 1
ATOM 2089 N N . MET A 1 267 ? 30.658 14.265 3.425 1.00 68.12 267 MET A N 1
ATOM 2090 C CA . MET A 1 267 ? 29.718 15.174 2.758 1.00 68.12 267 MET A CA 1
ATOM 2091 C C . MET A 1 267 ? 28.503 14.442 2.178 1.00 68.12 267 MET A C 1
ATOM 2093 O O . MET A 1 267 ? 27.382 14.928 2.313 1.00 68.12 267 MET A O 1
ATOM 2097 N N . VAL A 1 268 ? 28.701 13.271 1.563 1.00 65.06 268 VAL A N 1
ATOM 2098 C CA . VAL A 1 268 ? 27.593 12.457 1.030 1.00 65.06 268 VAL A CA 1
ATOM 2099 C C . VAL A 1 268 ? 26.749 11.870 2.165 1.00 65.06 268 VAL A C 1
ATOM 2101 O O . VAL A 1 268 ? 25.523 11.891 2.086 1.00 65.06 268 VAL A O 1
ATOM 2104 N N . ALA A 1 269 ? 27.380 11.419 3.252 1.00 64.62 269 ALA A N 1
ATOM 2105 C CA . ALA A 1 269 ? 26.680 10.965 4.451 1.00 64.62 269 ALA A CA 1
ATOM 2106 C C . ALA A 1 269 ? 25.886 12.103 5.115 1.00 64.62 269 ALA A C 1
ATOM 2108 O O . ALA A 1 269 ? 24.715 11.917 5.425 1.00 64.62 269 ALA A O 1
ATOM 2109 N N . ALA A 1 270 ? 26.463 13.305 5.232 1.00 66.25 270 ALA A N 1
ATOM 2110 C CA . ALA A 1 270 ? 25.773 14.470 5.789 1.00 66.25 270 ALA A CA 1
ATOM 2111 C C . ALA A 1 270 ? 24.557 14.900 4.947 1.00 66.25 270 ALA A C 1
ATOM 2113 O O . ALA A 1 270 ? 23.533 15.310 5.489 1.00 66.25 270 ALA A O 1
ATOM 2114 N N . GLN A 1 271 ? 24.630 14.781 3.616 1.00 64.62 271 GLN A N 1
ATOM 2115 C CA . GLN A 1 271 ? 23.470 14.998 2.742 1.00 64.62 271 GLN A CA 1
ATOM 2116 C C . GLN A 1 271 ? 22.415 13.895 2.884 1.00 64.62 271 GLN A C 1
ATOM 2118 O O . GLN A 1 271 ? 21.220 14.175 2.772 1.00 64.62 271 GLN A O 1
ATOM 2123 N N . GLY A 1 272 ? 22.866 12.667 3.142 1.00 59.31 272 GLY A N 1
ATOM 2124 C CA . GLY A 1 272 ? 22.031 11.516 3.453 1.00 59.31 272 GLY A CA 1
ATOM 2125 C C . GLY A 1 272 ? 21.300 11.614 4.787 1.00 59.31 272 GLY A C 1
ATOM 2126 O O . GLY A 1 272 ? 20.179 11.149 4.876 1.00 59.31 272 GLY A O 1
ATOM 2127 N N . GLU A 1 273 ? 21.894 12.251 5.796 1.00 60.56 273 GLU A N 1
ATOM 2128 C CA . GLU A 1 273 ? 21.316 12.418 7.138 1.00 60.56 273 GLU A CA 1
ATOM 2129 C C . GLU A 1 273 ? 20.370 13.631 7.224 1.00 60.56 273 GLU A C 1
ATOM 2131 O O . GLU A 1 273 ? 19.291 13.554 7.811 1.00 60.56 273 GLU A O 1
ATOM 2136 N N . ALA A 1 274 ? 20.707 14.737 6.551 1.00 56.06 274 ALA A N 1
ATOM 2137 C CA . ALA A 1 274 ? 19.960 15.997 6.635 1.00 56.06 274 ALA A CA 1
ATOM 2138 C C . ALA A 1 274 ? 18.550 15.971 6.003 1.00 56.06 274 ALA A C 1
ATOM 2140 O O . ALA A 1 274 ? 17.763 16.899 6.210 1.00 56.06 274 ALA A O 1
ATOM 2141 N N . ARG A 1 275 ? 18.225 14.964 5.180 1.00 59.94 275 ARG A N 1
ATOM 2142 C CA . ARG A 1 275 ? 16.917 14.846 4.506 1.00 59.94 275 ARG A CA 1
ATOM 2143 C C . ARG A 1 275 ? 15.931 13.925 5.237 1.00 59.94 275 ARG A C 1
ATOM 2145 O O . ARG A 1 275 ? 14.809 14.381 5.446 1.00 59.94 275 ARG A O 1
ATOM 2152 N N . PRO A 1 276 ? 16.311 12.719 5.693 1.00 59.38 276 PRO A N 1
ATOM 2153 C CA . PRO A 1 276 ? 15.478 11.901 6.573 1.00 59.38 276 PRO A CA 1
ATOM 2154 C C . PRO A 1 276 ? 15.095 12.626 7.863 1.00 59.38 276 PRO A C 1
ATOM 2156 O O . PRO A 1 276 ? 13.953 12.525 8.293 1.00 59.38 276 PRO A O 1
ATOM 2159 N N . GLU A 1 277 ? 15.984 13.448 8.435 1.00 56.88 277 GLU A N 1
ATOM 2160 C CA . GLU A 1 277 ? 15.659 14.239 9.632 1.00 56.88 277 GLU A CA 1
ATOM 2161 C C . GLU A 1 277 ? 14.500 15.231 9.398 1.00 56.88 277 GLU A C 1
ATOM 2163 O O . GLU A 1 277 ? 13.749 15.535 10.317 1.00 56.88 277 GLU A O 1
ATOM 2168 N N . ARG A 1 278 ? 14.304 15.719 8.163 1.00 61.16 278 ARG A N 1
ATOM 2169 C CA . ARG A 1 278 ? 13.158 16.580 7.809 1.00 61.16 278 ARG A CA 1
ATOM 2170 C C . ARG A 1 278 ? 11.854 15.814 7.613 1.00 61.16 278 ARG A C 1
ATOM 2172 O O . ARG A 1 278 ? 10.805 16.441 7.626 1.00 61.16 278 ARG A O 1
ATOM 2179 N N . ILE A 1 279 ? 11.936 14.509 7.369 1.00 62.69 279 ILE A N 1
ATOM 2180 C CA . ILE A 1 279 ? 10.778 13.617 7.248 1.00 62.69 279 ILE A CA 1
ATOM 2181 C C . ILE A 1 279 ? 10.360 13.115 8.639 1.00 62.69 279 ILE A C 1
ATOM 2183 O O . ILE A 1 279 ? 9.183 12.893 8.879 1.00 62.69 279 ILE A O 1
ATOM 2187 N N . LEU A 1 280 ? 11.320 12.971 9.559 1.00 59.75 280 LEU A N 1
ATOM 2188 C CA . LEU A 1 280 ? 11.101 12.518 10.937 1.00 59.75 280 LEU A CA 1
ATOM 2189 C C . LEU A 1 280 ? 10.664 13.632 11.915 1.00 59.75 280 LEU A C 1
ATOM 2191 O O . LEU A 1 280 ? 10.380 13.325 13.072 1.00 59.75 280 LEU A O 1
ATOM 2195 N N . ARG A 1 281 ? 10.663 14.905 11.496 1.00 47.06 281 ARG A N 1
ATOM 2196 C CA . ARG A 1 281 ? 10.223 16.067 12.294 1.00 47.06 281 ARG A CA 1
ATOM 2197 C C . ARG A 1 281 ? 8.820 16.508 11.907 1.00 47.06 281 ARG A C 1
ATOM 2199 O O . ARG A 1 281 ? 8.069 16.878 12.835 1.00 47.06 281 ARG A O 1
#

Foldseek 3Di:
DDDPDDDDPPPVPFKDKDFDDFQDFLVVLVVCVVVCVQVQQDPVLSVLLLVLLPDPPVCVVVVVVCVVVVHDDDDDDPVVSRRRGWTKIWMWDFDDPPPPPHTFIWIWIATPSSRTTRDIDGQCVVPVDVVRDDPDDDDELADDPPDPHDDDLVNVCVVLVVVLVVLVVVLVVLCQCVVFPAAEDADPDDDDDDPDDDDGNHYHHDNDRVPPDDDPPSPPVSNVVSVVVNVVSVVVSCVSVLPDCVNVVHDDPDPPVVCVDPVNVVVSVVSSPVVVVVSVD

Organism: NCBI:txid412755

Sequence (281 aa):
MSDPEWKIELSAKQSQAYKFLADPTIDEVRRLARDGIYDRLTKKDLNKLEVAGENRDNQESRDQKDDLQGITPAPSDKKVAEQKTVTRLLCFDIFDINGDGVAEDVVWTVIMETEALARAKIMTEVYPSNPPRRPLAEESFIPIRGRKGGISLLEMMEGLHDVMKITLDQTVDSGTPKVAPPWFYRPSGSIKPENMRLAPGEGYPLQDPQRDVFFPQANFQAETFGINLLTVMSQWQDHLTTIGPLQVGDVPKGKSSALRTVGGMSMVAAQGEARPERILR

pLDDT: mean 70.0, std 13.44, range [28.95, 90.94]

Secondary structure (DSSP, 8-state):
-PPP-------TTT-EEEE-S---BHHHHHHHHHTTSSTT--HHHHHHHHHH---STTHHHHHHHHHHHTPPPPPPPGGGGGG-B--EEEEEEEE-SSSSS--EEEEEEEETTTTEEEEEEEHHHHS--SS---S-----SEEPTT-SSEE-HHHHHHHHHHHHHHHHHHHHHHHHHHHS--EEE--SS----------TT-EEE-SSTTTS-------THHHHHHHHHHHHHHHHHHHHH---HHHHT----SS-GGGGSHHHHHHHHHHHHTTHHHH--

Radius of gyration: 32.26 Å; chains: 1; bounding box: 81×49×87 Å